Protein AF-A0A813M6Q5-F1 (afdb_monomer_lite)

Organism: NCBI:txid433720

InterPro domains:
  IPR001875 Death effector domain [PS50168] (6-86)
  IPR011029 Death-like domain superfamily [G3DSA:1.10.533.10] (5-106)
  IPR011029 Death-like domain superfamily [SSF47986] (6-85)

pLDDT: mean 78.94, std 16.34, range [45.5, 97.62]

Secondary structure (DSSP, 8-state):
--HHHHHHHHHHHHHTT--HHHHHHHHHHHTTSS-HHHHT--SHHHHHHHHHHHHHTTSS-SS--HHHHHHHHHTT-HHHHHHHHHHHHHHHHHHHHHHHHHHHTTSPPPP--TT-S---------------------HHHHHHHHHHHHHHHHHHHHHHHHHHHHHHHHHHHHHHHHHHHHHHHHHHHHHHHHHHTT---------------

Sequence (213 aa):
MDDNSHLRRIIIKIQARLSDDDRKYLHFFFGDDIPRRIRDDPTLGGTLCAMESLFDRDIISGDDFTYLITAFEAIGCLDAVTILKGHQQQMKLTHVHQSMLSLISIMPPLPPSAAEVFADQDDEEAQPLHSDKHKRFSTSFRLKIYVVIIVLLVLCTTGILITVPFMKGIQTNKLNEDTKMKDVILKEQELKNKSRVSRPSLLTFSETRERLD

Radius of gyration: 38.92 Å; chains: 1; bounding box: 116×46×109 Å

Structure (mmCIF, N/CA/C/O backbone):
data_AF-A0A813M6Q5-F1
#
_entry.id   AF-A0A813M6Q5-F1
#
loop_
_atom_site.group_PDB
_atom_site.id
_atom_site.type_symbol
_atom_site.label_atom_id
_atom_site.label_alt_id
_atom_site.label_comp_id
_atom_site.label_asym_id
_atom_site.label_entity_id
_atom_site.label_seq_id
_atom_site.pdbx_PDB_ins_code
_atom_site.Cartn_x
_atom_site.Cartn_y
_atom_site.Cartn_z
_atom_site.occupancy
_atom_site.B_iso_or_equiv
_atom_site.auth_seq_id
_atom_site.auth_comp_id
_atom_site.auth_asym_id
_atom_site.auth_atom_id
_atom_site.pdbx_PDB_model_num
ATOM 1 N N . MET A 1 1 ? 17.813 -17.254 -10.874 1.00 45.50 1 MET A N 1
ATOM 2 C CA . MET A 1 1 ? 18.330 -15.890 -10.640 1.00 45.50 1 MET A CA 1
ATOM 3 C C . MET A 1 1 ? 17.298 -15.245 -9.738 1.00 45.50 1 MET A C 1
ATOM 5 O O . MET A 1 1 ? 16.131 -15.297 -10.088 1.00 45.50 1 MET A O 1
ATOM 9 N N . ASP A 1 2 ? 17.685 -14.853 -8.527 1.00 56.91 2 ASP A N 1
ATOM 10 C CA . ASP A 1 2 ? 16.754 -14.708 -7.400 1.00 56.91 2 ASP A CA 1
ATOM 11 C C . ASP A 1 2 ? 15.920 -13.424 -7.476 1.00 56.91 2 ASP A C 1
ATOM 13 O O . ASP A 1 2 ? 16.273 -12.411 -6.862 1.00 56.91 2 ASP A O 1
ATOM 17 N N . ASP A 1 3 ? 14.785 -13.480 -8.172 1.00 64.38 3 ASP A N 1
ATOM 18 C CA . ASP A 1 3 ? 13.780 -12.404 -8.201 1.00 64.38 3 ASP A CA 1
ATOM 19 C C . ASP A 1 3 ? 13.322 -12.018 -6.775 1.00 64.38 3 ASP A C 1
ATOM 21 O O . ASP A 1 3 ? 13.071 -10.849 -6.468 1.00 64.38 3 ASP A O 1
ATOM 25 N N . ASN A 1 4 ? 13.393 -12.968 -5.835 1.00 70.06 4 ASN A N 1
ATOM 26 C CA . ASN A 1 4 ? 13.133 -12.752 -4.408 1.00 70.06 4 ASN A CA 1
ATOM 27 C C . ASN A 1 4 ? 14.109 -11.786 -3.720 1.00 70.06 4 ASN A C 1
ATOM 29 O O . ASN A 1 4 ? 13.745 -11.134 -2.737 1.00 70.06 4 ASN A O 1
ATOM 33 N N . SER A 1 5 ? 15.351 -11.669 -4.199 1.00 80.81 5 SER A N 1
ATOM 34 C CA . SER A 1 5 ? 16.363 -10.813 -3.561 1.00 80.81 5 SER A CA 1
ATOM 35 C C . SER A 1 5 ? 16.012 -9.326 -3.667 1.00 80.81 5 SER A C 1
ATOM 37 O O . SER A 1 5 ? 16.262 -8.538 -2.747 1.00 80.81 5 SER A O 1
ATOM 39 N N . HIS A 1 6 ? 15.388 -8.946 -4.780 1.00 81.56 6 HIS A N 1
ATOM 40 C CA . HIS A 1 6 ? 15.019 -7.571 -5.061 1.00 81.56 6 HIS A CA 1
ATOM 41 C C . HIS A 1 6 ? 13.775 -7.154 -4.282 1.00 81.56 6 HIS A C 1
ATOM 43 O O . HIS A 1 6 ? 13.772 -6.110 -3.622 1.00 81.56 6 HIS A O 1
ATOM 49 N N . LEU A 1 7 ? 12.776 -8.037 -4.246 1.00 81.69 7 LEU A N 1
ATOM 50 C CA . LEU A 1 7 ? 11.588 -7.886 -3.414 1.00 81.69 7 LEU A CA 1
ATOM 51 C C . LEU A 1 7 ? 11.950 -7.711 -1.933 1.00 81.69 7 LEU A C 1
ATOM 53 O O . LEU A 1 7 ? 11.520 -6.745 -1.298 1.00 81.69 7 LEU A O 1
ATOM 57 N N . ARG A 1 8 ? 12.816 -8.580 -1.394 1.00 84.31 8 ARG A N 1
ATOM 58 C CA . ARG A 1 8 ? 13.300 -8.477 -0.006 1.00 84.31 8 ARG A CA 1
ATOM 59 C C . ARG A 1 8 ? 13.939 -7.123 0.288 1.00 84.31 8 ARG A C 1
ATOM 61 O O . ARG A 1 8 ? 13.694 -6.534 1.338 1.00 84.31 8 ARG A O 1
ATOM 68 N N . ARG A 1 9 ? 14.722 -6.580 -0.647 1.00 89.44 9 ARG A N 1
ATOM 69 C CA . ARG A 1 9 ? 15.348 -5.258 -0.488 1.00 89.44 9 ARG A CA 1
ATOM 70 C C . ARG A 1 9 ? 14.312 -4.133 -0.417 1.00 89.44 9 ARG A C 1
ATOM 72 O O . ARG A 1 9 ? 14.516 -3.167 0.319 1.00 89.44 9 ARG A O 1
ATOM 79 N N . ILE A 1 10 ? 13.225 -4.232 -1.178 1.00 89.88 10 ILE A N 1
ATOM 80 C CA . ILE A 1 10 ? 12.130 -3.251 -1.157 1.00 89.88 10 ILE A CA 1
ATOM 81 C C . ILE A 1 10 ? 11.355 -3.348 0.152 1.00 89.88 10 ILE A C 1
ATOM 83 O O . ILE A 1 10 ? 11.129 -2.321 0.792 1.00 89.88 10 ILE A O 1
ATOM 87 N N . ILE A 1 11 ? 11.036 -4.568 0.583 1.00 88.56 11 ILE A N 1
ATOM 88 C CA . ILE A 1 11 ? 10.376 -4.842 1.862 1.00 88.56 11 ILE A CA 1
ATOM 89 C C . ILE A 1 11 ? 11.172 -4.222 3.019 1.00 88.56 11 ILE A C 1
ATOM 91 O O . ILE A 1 11 ? 10.610 -3.457 3.798 1.00 88.56 11 ILE A O 1
ATOM 95 N N . ILE A 1 12 ? 12.491 -4.437 3.073 1.00 90.69 12 ILE A N 1
ATOM 96 C CA . ILE A 1 12 ? 13.368 -3.840 4.098 1.00 90.69 12 ILE A CA 1
ATOM 97 C C . ILE A 1 12 ? 13.323 -2.303 4.055 1.00 90.69 12 ILE A C 1
ATOM 99 O O . ILE A 1 12 ? 13.235 -1.649 5.093 1.00 90.69 12 ILE A O 1
ATOM 103 N N . LYS A 1 13 ? 13.350 -1.697 2.860 1.00 92.19 13 LYS A N 1
ATOM 104 C CA . LYS A 1 13 ? 13.276 -0.230 2.716 1.00 92.19 13 LYS A CA 1
ATOM 105 C C . LYS A 1 13 ? 11.958 0.350 3.218 1.00 92.19 13 LYS A C 1
ATOM 107 O O . LYS A 1 13 ? 11.964 1.443 3.779 1.00 92.19 13 LYS A O 1
ATOM 112 N N . ILE A 1 14 ? 10.847 -0.337 2.968 1.00 92.25 14 ILE A N 1
ATOM 113 C CA . ILE A 1 14 ? 9.514 0.089 3.405 1.00 92.25 14 ILE A CA 1
ATOM 114 C C . ILE A 1 14 ? 9.393 -0.062 4.915 1.00 92.25 14 ILE A C 1
ATOM 116 O O . ILE A 1 14 ? 8.981 0.864 5.602 1.00 92.25 14 ILE A O 1
ATOM 120 N N . GLN A 1 15 ? 9.814 -1.208 5.433 1.00 89.62 15 GLN A N 1
ATOM 121 C CA . GLN A 1 15 ? 9.702 -1.546 6.839 1.00 89.62 15 GLN A CA 1
ATOM 122 C C . GLN A 1 15 ? 10.527 -0.611 7.739 1.00 89.62 15 GLN A C 1
ATOM 124 O O . GLN A 1 15 ? 10.038 -0.209 8.794 1.00 89.62 15 GLN A O 1
ATOM 129 N N . ALA A 1 16 ? 11.694 -0.146 7.280 1.00 88.62 16 ALA A N 1
ATOM 130 C CA . ALA A 1 16 ? 12.472 0.893 7.961 1.00 88.62 16 ALA A CA 1
ATOM 131 C C . ALA A 1 16 ? 11.750 2.255 8.085 1.00 88.62 16 ALA A C 1
ATOM 133 O O . ALA A 1 16 ? 12.204 3.115 8.837 1.00 88.62 16 ALA A O 1
ATOM 134 N N . ARG A 1 17 ? 10.652 2.475 7.347 1.00 91.00 17 ARG A N 1
ATOM 135 C CA . ARG A 1 17 ? 9.839 3.703 7.396 1.00 91.00 17 ARG A CA 1
ATOM 136 C C . ARG A 1 17 ? 8.550 3.567 8.201 1.00 91.00 17 ARG A C 1
ATOM 138 O O . ARG A 1 17 ? 7.895 4.576 8.431 1.00 91.00 17 ARG A O 1
ATOM 145 N N . LEU A 1 18 ? 8.180 2.354 8.607 1.00 94.50 18 LEU A N 1
ATOM 146 C CA . LEU A 1 18 ? 6.963 2.129 9.382 1.00 94.50 18 LEU A CA 1
ATOM 147 C C . LEU A 1 18 ? 7.191 2.516 10.843 1.00 94.50 18 LEU A C 1
ATOM 149 O O . LEU A 1 18 ? 8.190 2.112 11.452 1.00 94.50 18 LEU A O 1
ATOM 153 N N . SER A 1 19 ? 6.251 3.261 11.417 1.00 95.88 19 SER A N 1
ATOM 154 C CA . SER A 1 19 ? 6.187 3.448 12.866 1.00 95.88 19 SER A CA 1
ATOM 155 C C . SER A 1 19 ? 5.739 2.156 13.567 1.00 95.88 19 SER A C 1
ATOM 157 O O . SER A 1 19 ? 5.271 1.211 12.928 1.00 95.88 19 SER A O 1
ATOM 159 N N . ASP A 1 20 ? 5.882 2.091 14.894 1.00 96.44 20 ASP A N 1
ATOM 160 C CA . ASP A 1 20 ? 5.362 0.960 15.678 1.00 96.44 20 ASP A CA 1
ATOM 161 C C . ASP A 1 20 ? 3.844 0.805 15.541 1.00 96.44 20 ASP A C 1
ATOM 163 O O . ASP A 1 20 ? 3.334 -0.316 15.531 1.00 96.44 20 ASP A O 1
ATOM 167 N N . ASP A 1 21 ? 3.115 1.913 15.412 1.00 97.19 21 ASP A N 1
ATOM 168 C CA . ASP A 1 21 ? 1.664 1.874 15.257 1.00 97.19 21 ASP A CA 1
ATOM 169 C C . ASP A 1 21 ? 1.266 1.444 13.844 1.00 97.19 21 ASP A C 1
ATOM 171 O O . ASP A 1 21 ? 0.391 0.590 13.707 1.00 97.19 21 ASP A O 1
ATOM 175 N N . ASP A 1 22 ? 1.974 1.907 12.806 1.00 97.19 22 ASP A N 1
ATOM 176 C CA . ASP A 1 22 ? 1.772 1.418 11.433 1.00 97.19 22 ASP A CA 1
ATOM 177 C C . ASP A 1 22 ? 1.960 -0.099 11.354 1.00 97.19 22 ASP A C 1
ATOM 179 O O . ASP A 1 22 ? 1.165 -0.784 10.714 1.00 97.19 22 ASP A O 1
ATOM 183 N N . ARG A 1 23 ? 2.977 -0.645 12.041 1.00 96.94 23 ARG A N 1
ATOM 184 C CA . ARG A 1 23 ? 3.203 -2.097 12.120 1.00 96.94 23 ARG A CA 1
ATOM 185 C C . ARG A 1 23 ? 2.008 -2.824 12.734 1.00 96.94 23 ARG A C 1
ATOM 187 O O . ARG A 1 23 ? 1.542 -3.807 12.163 1.00 96.94 23 ARG A O 1
ATOM 194 N N . LYS A 1 24 ? 1.461 -2.332 13.850 1.00 97.06 24 LYS A N 1
ATOM 195 C CA . LYS A 1 24 ? 0.264 -2.926 14.476 1.00 97.06 24 LYS A CA 1
ATOM 196 C C . LYS A 1 24 ? -0.945 -2.877 13.544 1.00 97.06 24 LYS A C 1
ATOM 198 O O . LYS A 1 24 ? -1.631 -3.887 13.390 1.00 97.06 24 LYS A O 1
ATOM 203 N N . TYR A 1 25 ? -1.201 -1.730 12.912 1.00 97.62 25 TYR A N 1
ATOM 204 C CA . TYR A 1 25 ? -2.319 -1.586 11.977 1.00 97.62 25 TYR A CA 1
ATOM 205 C C . TYR A 1 25 ? -2.158 -2.487 10.757 1.00 97.62 25 TYR A C 1
ATOM 207 O O . TYR A 1 25 ? -3.135 -3.072 10.300 1.00 97.62 25 TYR A O 1
ATOM 215 N N . LEU A 1 26 ? -0.931 -2.659 10.269 1.00 96.88 26 LEU A N 1
ATOM 216 C CA . LEU A 1 26 ? -0.637 -3.546 9.153 1.00 96.88 26 LEU A CA 1
ATOM 217 C C . LEU A 1 26 ? -0.877 -5.020 9.519 1.00 96.88 26 LEU A C 1
ATOM 219 O O . LEU A 1 26 ? -1.513 -5.743 8.759 1.00 96.88 26 LEU A O 1
ATOM 223 N N . HIS A 1 27 ? -0.445 -5.4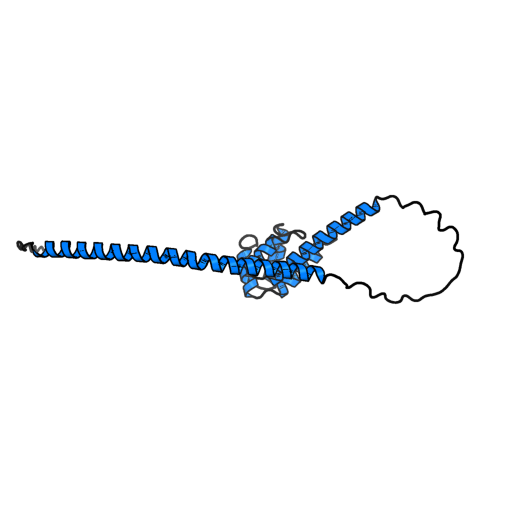54 10.707 1.00 96.88 27 HIS A N 1
ATOM 224 C CA . HIS A 1 27 ? -0.729 -6.801 11.218 1.00 96.88 27 HIS A CA 1
ATOM 225 C C . HIS A 1 27 ? -2.231 -7.051 11.391 1.00 96.88 27 HIS A C 1
ATOM 227 O O . HIS A 1 27 ? -2.714 -8.147 11.107 1.00 96.88 27 HIS A O 1
ATOM 233 N N . PHE A 1 28 ? -2.978 -6.032 11.823 1.00 96.56 28 PHE A N 1
ATOM 234 C CA . PHE A 1 28 ? -4.434 -6.093 11.879 1.00 96.56 28 PHE A CA 1
ATOM 235 C C . PHE A 1 28 ? -5.054 -6.190 10.478 1.00 96.56 28 PHE A C 1
ATOM 237 O O . PHE A 1 28 ? -5.942 -7.012 10.271 1.00 96.56 28 PHE A O 1
ATOM 244 N N . PHE A 1 29 ? -4.561 -5.402 9.516 1.00 97.00 29 PHE A N 1
ATOM 245 C CA . PHE A 1 29 ? -5.042 -5.401 8.133 1.00 97.00 29 PHE A CA 1
ATOM 246 C C . PHE A 1 29 ? -4.837 -6.755 7.450 1.00 97.00 29 PHE A C 1
ATOM 248 O O . PHE A 1 29 ? -5.755 -7.253 6.807 1.00 97.00 29 PHE A O 1
ATOM 255 N N . PHE A 1 30 ? -3.664 -7.374 7.623 1.00 96.00 30 PHE A N 1
ATOM 256 C CA . PHE A 1 30 ? -3.390 -8.709 7.085 1.00 96.00 30 PHE A CA 1
ATOM 257 C C . PHE A 1 30 ? -4.304 -9.785 7.682 1.00 96.00 30 PHE A C 1
ATOM 259 O O . PHE A 1 30 ? -4.524 -10.812 7.053 1.00 96.00 30 PHE A O 1
ATOM 266 N N . GLY A 1 31 ? -4.860 -9.566 8.878 1.00 95.06 31 GLY A N 1
ATOM 267 C CA . GLY A 1 31 ? -5.956 -10.373 9.406 1.00 95.06 31 GLY A CA 1
ATOM 268 C C . GLY A 1 31 ? -5.658 -11.873 9.410 1.00 95.06 31 GLY A C 1
ATOM 269 O O . GLY A 1 31 ? -4.788 -12.339 10.145 1.00 95.06 31 GLY A O 1
ATOM 270 N N . ASP A 1 32 ? -6.413 -12.635 8.624 1.00 96.25 32 ASP A N 1
ATOM 271 C CA . ASP A 1 32 ? -6.298 -14.097 8.534 1.00 96.25 32 ASP A CA 1
ATOM 272 C C . ASP A 1 32 ? -5.389 -14.571 7.378 1.00 96.25 32 ASP A C 1
ATOM 274 O O . ASP A 1 32 ? -5.102 -15.769 7.248 1.00 96.25 32 ASP A O 1
ATOM 278 N N . ASP A 1 33 ? -4.855 -13.636 6.587 1.00 96.88 33 ASP A N 1
ATOM 279 C CA . ASP A 1 33 ? -3.911 -13.912 5.499 1.00 96.88 33 ASP A CA 1
ATOM 280 C C . ASP A 1 33 ? -2.521 -14.305 6.024 1.00 96.88 33 ASP A C 1
ATOM 282 O O . ASP A 1 33 ? -1.730 -14.928 5.308 1.00 96.88 33 ASP A O 1
ATOM 286 N N . ILE A 1 34 ? -2.243 -14.039 7.305 1.00 96.81 34 ILE A N 1
ATOM 287 C CA . ILE A 1 34 ? -1.012 -14.435 7.998 1.00 96.81 34 ILE A CA 1
ATOM 288 C C . ILE A 1 34 ? -1.291 -15.370 9.191 1.00 96.81 34 ILE A C 1
ATOM 290 O O . ILE A 1 34 ? -2.308 -15.241 9.876 1.00 96.81 34 ILE A O 1
ATOM 294 N N . PRO A 1 35 ? -0.384 -16.317 9.506 1.00 96.81 35 PRO A N 1
ATOM 295 C CA . PRO A 1 35 ? -0.504 -17.163 10.688 1.00 96.81 35 PRO A CA 1
ATOM 296 C C . PRO A 1 35 ? -0.593 -16.352 11.984 1.00 96.81 35 PRO A C 1
ATOM 298 O O . PRO A 1 35 ? 0.189 -15.427 12.204 1.00 96.81 35 PRO A O 1
ATOM 301 N N . ARG A 1 36 ? -1.463 -16.782 12.908 1.00 96.44 36 ARG A N 1
ATOM 302 C CA . ARG A 1 36 ? -1.698 -16.106 14.199 1.00 96.44 36 ARG A CA 1
ATOM 303 C C . ARG A 1 36 ? -0.414 -15.807 14.984 1.00 96.44 36 ARG A C 1
ATOM 305 O O . ARG A 1 36 ? -0.275 -14.722 15.526 1.00 96.44 36 ARG A O 1
ATOM 312 N N . ARG A 1 37 ? 0.554 -16.734 14.968 1.00 96.19 37 ARG A N 1
ATOM 313 C CA . ARG A 1 37 ? 1.863 -16.557 15.628 1.00 96.19 37 ARG A CA 1
ATOM 314 C C . ARG A 1 37 ? 2.639 -15.329 15.133 1.00 96.19 37 ARG A C 1
ATOM 316 O O . ARG A 1 37 ? 3.377 -14.743 15.905 1.00 96.19 37 ARG A O 1
ATOM 323 N N . ILE A 1 38 ? 2.498 -14.988 13.850 1.00 96.75 38 ILE A N 1
ATOM 324 C CA . ILE A 1 38 ? 3.174 -13.851 13.214 1.00 96.75 38 ILE A CA 1
ATOM 325 C C . ILE A 1 38 ? 2.333 -12.590 13.412 1.00 96.75 38 ILE A C 1
ATOM 327 O O . ILE A 1 38 ? 2.861 -11.520 13.690 1.00 96.75 38 ILE A O 1
ATOM 331 N N . ARG A 1 39 ? 1.006 -12.727 13.321 1.00 96.31 39 ARG A N 1
ATOM 332 C CA . ARG A 1 39 ? 0.063 -11.627 13.536 1.00 96.31 39 ARG A CA 1
ATOM 333 C C . ARG A 1 39 ? 0.241 -10.953 14.890 1.00 96.31 39 ARG A C 1
ATOM 335 O O . ARG A 1 39 ? 0.247 -9.729 14.948 1.00 96.31 39 ARG A O 1
ATOM 342 N N . ASP A 1 40 ? 0.432 -11.743 15.940 1.00 96.12 40 ASP A N 1
ATOM 343 C CA . ASP A 1 40 ? 0.532 -11.246 17.315 1.00 96.12 40 ASP A CA 1
ATOM 344 C C . ASP A 1 40 ? 1.924 -10.649 17.648 1.00 96.12 40 ASP A C 1
ATOM 346 O O . ASP A 1 40 ? 2.134 -10.170 18.762 1.00 96.12 40 ASP A O 1
ATOM 350 N N . ASP A 1 41 ? 2.865 -10.640 16.695 1.00 97.00 41 ASP A N 1
ATOM 351 C CA . ASP A 1 41 ? 4.206 -10.059 16.829 1.00 97.00 41 ASP A CA 1
ATOM 352 C C . ASP A 1 41 ? 4.339 -8.758 16.008 1.00 97.00 41 ASP A C 1
ATOM 354 O O . ASP A 1 41 ? 4.786 -8.797 14.864 1.00 97.00 41 ASP A O 1
ATOM 358 N N . PRO A 1 42 ? 3.987 -7.578 16.555 1.00 94.81 42 PRO A N 1
ATOM 359 C CA . PRO A 1 42 ? 4.076 -6.305 15.834 1.00 94.81 42 PRO A CA 1
ATOM 360 C C . PRO A 1 42 ? 5.511 -5.757 15.759 1.00 94.81 42 PRO A C 1
ATOM 362 O O . PRO A 1 42 ? 5.710 -4.585 15.428 1.00 94.81 42 PRO A O 1
ATOM 365 N N . THR A 1 43 ? 6.522 -6.548 16.133 1.00 95.69 43 THR A N 1
ATOM 366 C CA . THR A 1 43 ? 7.909 -6.101 16.046 1.00 95.69 43 THR A CA 1
ATOM 367 C C . THR A 1 43 ? 8.349 -5.969 14.594 1.00 95.69 43 THR A C 1
ATOM 369 O O . THR A 1 43 ? 7.754 -6.490 13.652 1.00 95.69 43 THR A O 1
ATOM 372 N N . LEU A 1 44 ? 9.477 -5.292 14.421 1.00 92.75 44 LEU A N 1
ATOM 373 C CA . LEU A 1 44 ? 10.165 -5.168 13.148 1.00 92.75 44 LEU A CA 1
ATOM 374 C C . LEU A 1 44 ? 10.379 -6.534 12.455 1.00 92.75 44 LEU A C 1
ATOM 376 O O . LEU A 1 44 ? 10.203 -6.642 11.239 1.00 92.75 44 LEU A O 1
ATOM 380 N N . GLY A 1 45 ? 10.741 -7.562 13.232 1.00 93.56 45 GLY A N 1
ATOM 381 C CA . GLY A 1 45 ? 10.942 -8.930 12.751 1.00 93.56 45 GLY A CA 1
ATOM 382 C C . GLY A 1 45 ? 9.628 -9.612 12.381 1.00 93.56 45 GLY A C 1
ATOM 383 O O . GLY A 1 45 ? 9.521 -10.155 11.283 1.00 93.56 45 GLY A O 1
ATOM 384 N N . GLY A 1 46 ? 8.610 -9.499 13.235 1.00 95.44 46 GLY A N 1
ATOM 385 C CA . GLY A 1 46 ? 7.279 -10.036 12.961 1.00 95.44 46 GLY A CA 1
ATOM 386 C C . GLY A 1 46 ? 6.651 -9.465 11.689 1.00 95.44 46 GLY A C 1
ATOM 387 O O . GLY A 1 46 ? 6.110 -10.221 10.885 1.00 95.44 46 GLY A O 1
ATOM 388 N N . THR A 1 47 ? 6.827 -8.167 11.419 1.00 95.62 47 THR A N 1
ATOM 389 C CA . THR A 1 47 ? 6.360 -7.540 10.170 1.00 95.62 47 THR A CA 1
ATOM 390 C C . THR A 1 47 ? 7.078 -8.068 8.927 1.00 95.62 47 THR A C 1
ATOM 392 O O . THR A 1 47 ? 6.438 -8.248 7.891 1.00 95.62 47 THR A O 1
ATOM 395 N N . LEU A 1 48 ? 8.381 -8.367 9.003 1.00 93.19 48 LEU A N 1
ATOM 396 C CA . LEU A 1 48 ? 9.082 -9.022 7.890 1.00 93.19 48 LEU A CA 1
ATOM 397 C C . LEU A 1 48 ? 8.558 -10.434 7.674 1.00 93.19 48 LEU A C 1
ATOM 399 O O . LEU A 1 48 ? 8.219 -10.780 6.548 1.00 93.19 48 LEU A O 1
ATOM 403 N N . CYS A 1 49 ? 8.427 -11.218 8.745 1.00 95.06 49 CYS A N 1
ATOM 404 C CA . CYS A 1 49 ? 7.872 -12.564 8.664 1.00 95.06 49 CYS A CA 1
ATOM 405 C C . CYS A 1 49 ? 6.431 -12.561 8.135 1.00 95.06 49 CYS A C 1
ATOM 407 O O . CYS A 1 49 ? 6.038 -13.494 7.439 1.00 95.06 49 CYS A O 1
ATOM 409 N N . ALA A 1 50 ? 5.643 -11.521 8.426 1.00 95.75 50 ALA A N 1
ATOM 410 C CA . ALA A 1 50 ? 4.300 -11.356 7.881 1.00 95.75 50 ALA A CA 1
ATOM 411 C C . ALA A 1 50 ? 4.348 -11.161 6.363 1.00 95.75 50 ALA A C 1
ATOM 413 O O . ALA A 1 50 ? 3.681 -11.892 5.638 1.00 95.75 50 ALA A O 1
ATOM 414 N N . MET A 1 51 ? 5.179 -10.236 5.875 1.00 93.50 51 MET A N 1
ATOM 415 C CA . MET A 1 51 ? 5.330 -9.994 4.435 1.00 93.50 51 MET A CA 1
ATOM 416 C C . MET A 1 51 ? 5.916 -11.202 3.696 1.00 93.50 51 MET A C 1
ATOM 418 O O . MET A 1 51 ? 5.446 -11.527 2.610 1.00 93.50 51 MET A O 1
ATOM 422 N N . GLU A 1 52 ? 6.890 -11.898 4.284 1.00 91.81 52 GLU A N 1
ATOM 423 C CA . GLU A 1 52 ? 7.407 -13.158 3.735 1.00 91.81 52 GLU A CA 1
ATOM 424 C C . GLU A 1 52 ? 6.316 -14.232 3.687 1.00 91.81 52 GLU A C 1
ATOM 426 O O . GLU A 1 52 ? 6.146 -14.879 2.662 1.00 91.81 52 GLU A O 1
ATOM 431 N N . SER A 1 53 ? 5.499 -14.359 4.737 1.00 94.38 53 SER A N 1
ATOM 432 C CA . SER A 1 53 ? 4.387 -15.313 4.750 1.00 94.38 53 SER A CA 1
ATOM 433 C C . SER A 1 53 ? 3.313 -15.003 3.706 1.00 94.38 53 SER A C 1
ATOM 435 O O . SER A 1 53 ? 2.662 -15.937 3.242 1.00 94.38 53 SER A O 1
ATOM 437 N N . LEU A 1 54 ? 3.079 -13.732 3.367 1.00 94.25 54 LEU A N 1
ATOM 438 C CA . LEU A 1 54 ? 2.173 -13.360 2.275 1.00 94.25 54 LEU A CA 1
ATOM 439 C C . LEU A 1 54 ? 2.751 -13.775 0.917 1.00 94.25 54 LEU A C 1
ATOM 441 O O . LEU A 1 54 ? 2.000 -14.165 0.026 1.00 94.25 54 LEU A O 1
ATOM 445 N N . PHE A 1 55 ? 4.076 -13.704 0.772 1.00 90.56 55 PHE A N 1
ATOM 446 C CA . PHE A 1 55 ? 4.776 -14.114 -0.439 1.00 90.56 55 PHE A CA 1
ATOM 447 C C . PHE A 1 55 ? 4.784 -15.637 -0.605 1.00 90.56 55 PHE A C 1
ATOM 449 O O . PHE A 1 55 ? 4.401 -16.136 -1.653 1.00 90.56 55 PHE A O 1
ATOM 456 N N . ASP A 1 56 ? 5.108 -16.384 0.453 1.00 90.81 56 ASP A N 1
ATOM 457 C CA . ASP A 1 56 ? 5.101 -17.857 0.450 1.00 90.81 56 ASP A CA 1
ATOM 458 C C . ASP A 1 56 ? 3.710 -18.453 0.155 1.00 90.81 56 ASP A C 1
ATOM 460 O O . ASP A 1 56 ? 3.584 -19.630 -0.185 1.00 90.81 56 ASP A O 1
ATOM 464 N N . ARG A 1 57 ? 2.653 -17.652 0.330 1.00 92.81 57 ARG A N 1
ATOM 465 C CA . ARG A 1 57 ? 1.254 -18.005 0.063 1.00 92.81 57 ARG A CA 1
ATOM 466 C C . ARG A 1 57 ? 0.736 -17.486 -1.283 1.00 92.81 57 ARG A C 1
ATOM 468 O O . ARG A 1 57 ? -0.462 -17.605 -1.525 1.00 92.81 57 ARG A O 1
ATOM 475 N N . ASP A 1 58 ? 1.593 -16.887 -2.112 1.00 91.25 58 ASP A N 1
ATOM 476 C CA . ASP A 1 58 ? 1.241 -16.250 -3.391 1.00 91.25 58 ASP A CA 1
ATOM 477 C C . ASP A 1 58 ? 0.149 -15.162 -3.280 1.00 91.25 58 ASP A C 1
ATOM 479 O O . ASP A 1 58 ? -0.543 -14.847 -4.248 1.00 91.25 58 ASP A O 1
ATOM 483 N N . ILE A 1 59 ? -0.023 -14.553 -2.099 1.00 93.31 59 ILE A N 1
ATOM 484 C CA . ILE A 1 59 ? -0.960 -13.430 -1.899 1.00 93.31 59 ILE A CA 1
ATOM 485 C C . ILE A 1 59 ? -0.365 -12.145 -2.478 1.00 93.31 59 ILE A C 1
ATOM 487 O O . ILE A 1 59 ? -1.072 -11.293 -3.018 1.00 93.31 59 ILE A O 1
ATOM 491 N N . ILE A 1 60 ? 0.956 -12.014 -2.366 1.00 91.06 60 ILE A N 1
ATOM 492 C CA . ILE A 1 60 ? 1.746 -10.969 -3.009 1.00 91.06 60 ILE A CA 1
ATOM 493 C C . ILE A 1 60 ? 2.749 -11.639 -3.943 1.00 91.06 60 ILE A C 1
ATOM 495 O O . ILE A 1 60 ? 3.282 -12.697 -3.618 1.00 91.06 60 ILE A O 1
ATOM 499 N N . SER A 1 61 ? 3.034 -11.017 -5.084 1.00 87.69 61 SER A N 1
ATOM 500 C CA . SER A 1 61 ? 4.044 -11.508 -6.023 1.00 87.69 61 SER A CA 1
ATOM 501 C C . SER A 1 61 ? 5.124 -10.453 -6.252 1.00 87.69 61 SER A C 1
ATOM 503 O O . SER A 1 61 ? 4.966 -9.286 -5.889 1.00 87.69 61 SER A O 1
ATOM 505 N N . GLY A 1 62 ? 6.250 -10.857 -6.845 1.00 84.75 62 GLY A N 1
ATOM 506 C CA . GLY A 1 62 ? 7.343 -9.931 -7.160 1.00 84.75 62 GLY A CA 1
ATOM 507 C C . GLY A 1 62 ? 6.948 -8.866 -8.188 1.00 84.75 62 GLY A C 1
ATOM 508 O O . GLY A 1 62 ? 7.498 -7.767 -8.168 1.00 84.75 62 GLY A O 1
ATOM 509 N N . ASP A 1 63 ? 5.965 -9.177 -9.036 1.00 85.94 63 ASP A N 1
ATOM 510 C CA . ASP A 1 63 ? 5.490 -8.314 -10.121 1.00 85.94 63 ASP A CA 1
ATOM 511 C C . ASP A 1 63 ? 4.231 -7.515 -9.747 1.00 85.94 63 ASP A C 1
ATOM 513 O O . ASP A 1 63 ? 3.941 -6.472 -10.351 1.00 85.94 63 ASP A O 1
ATOM 517 N N . ASP A 1 64 ? 3.477 -7.988 -8.749 1.00 89.25 64 ASP A N 1
ATOM 518 C CA . ASP A 1 64 ? 2.230 -7.378 -8.308 1.00 89.25 64 ASP A CA 1
ATOM 519 C C . ASP A 1 64 ? 2.241 -7.011 -6.820 1.00 89.25 64 ASP A C 1
ATOM 521 O O . ASP A 1 64 ? 2.079 -7.833 -5.918 1.00 89.25 64 ASP A O 1
ATOM 525 N N . PHE A 1 65 ? 2.362 -5.706 -6.589 1.00 92.69 65 PHE A N 1
ATOM 526 C CA . PHE A 1 65 ? 2.329 -5.081 -5.273 1.00 92.69 65 PHE A CA 1
ATOM 527 C C . PHE A 1 65 ? 0.945 -4.558 -4.884 1.00 92.69 65 PHE A C 1
ATOM 529 O O . PHE A 1 65 ? 0.837 -3.863 -3.874 1.00 92.69 65 PHE A O 1
ATOM 536 N N . THR A 1 66 ? -0.106 -4.830 -5.666 1.00 94.94 66 THR A N 1
ATOM 537 C CA . THR A 1 66 ? -1.431 -4.213 -5.475 1.00 94.94 66 THR A CA 1
ATOM 538 C C . THR A 1 66 ? -1.969 -4.438 -4.065 1.00 94.94 66 THR A C 1
ATOM 540 O O . THR A 1 66 ? -2.377 -3.477 -3.419 1.00 94.94 66 THR A O 1
ATOM 543 N N . TYR A 1 67 ? -1.873 -5.663 -3.541 1.00 95.62 67 TYR A N 1
ATOM 544 C CA . TYR A 1 67 ? -2.320 -5.982 -2.182 1.00 95.62 67 TYR A CA 1
ATOM 545 C C . TYR A 1 67 ? -1.572 -5.162 -1.113 1.00 95.62 67 TYR A C 1
ATOM 547 O O . TYR A 1 67 ? -2.200 -4.544 -0.253 1.00 95.62 67 TYR A O 1
ATOM 555 N N . LEU A 1 68 ? -0.237 -5.065 -1.203 1.00 95.31 68 LEU A N 1
ATOM 556 C CA . LEU A 1 68 ? 0.556 -4.239 -0.282 1.00 95.31 68 LEU A CA 1
ATOM 557 C C . LEU A 1 68 ? 0.238 -2.750 -0.429 1.00 95.31 68 LEU A C 1
ATOM 559 O O . LEU A 1 68 ? 0.127 -2.050 0.571 1.00 95.31 68 LEU A O 1
ATOM 563 N N . ILE A 1 69 ? 0.074 -2.256 -1.658 1.00 96.50 69 ILE A N 1
ATOM 564 C CA . ILE A 1 69 ? -0.294 -0.861 -1.922 1.00 96.50 69 ILE A CA 1
ATOM 565 C C . ILE A 1 69 ? -1.625 -0.535 -1.244 1.00 96.50 69 ILE A C 1
ATOM 567 O O . ILE A 1 69 ? -1.696 0.458 -0.527 1.00 96.50 69 ILE A O 1
ATOM 571 N N . THR A 1 70 ? -2.645 -1.379 -1.412 1.00 97.38 70 THR A N 1
ATOM 572 C CA . THR A 1 70 ? -3.952 -1.193 -0.770 1.00 97.38 70 THR A CA 1
ATOM 573 C C . THR A 1 70 ? -3.847 -1.241 0.753 1.00 97.38 70 THR A C 1
ATOM 575 O O . THR A 1 70 ? -4.439 -0.396 1.423 1.00 97.38 70 THR A O 1
ATOM 578 N N . ALA A 1 71 ? -3.052 -2.161 1.308 1.00 96.75 71 ALA A N 1
ATOM 579 C CA . ALA A 1 71 ? -2.807 -2.231 2.748 1.00 96.75 71 ALA A CA 1
ATOM 580 C C . ALA A 1 71 ? -2.164 -0.941 3.286 1.00 96.75 71 ALA A C 1
ATOM 582 O O . ALA A 1 71 ? -2.630 -0.370 4.273 1.00 96.75 71 ALA A O 1
ATOM 583 N N . PHE A 1 72 ? -1.130 -0.432 2.610 1.00 97.19 72 PHE A N 1
ATOM 584 C CA . PHE A 1 72 ? -0.455 0.803 3.012 1.00 97.19 72 PHE A CA 1
ATOM 585 C C . PHE A 1 72 ? -1.316 2.054 2.815 1.00 97.19 72 PHE A C 1
ATOM 587 O O . PHE A 1 72 ? -1.236 2.972 3.630 1.00 97.19 72 PHE A O 1
ATOM 594 N N . GLU A 1 73 ? -2.156 2.096 1.779 1.00 97.12 73 GLU A N 1
ATOM 595 C CA . GLU A 1 73 ? -3.152 3.158 1.595 1.00 97.12 73 GLU A CA 1
ATOM 596 C C . GLU A 1 73 ? -4.181 3.152 2.731 1.00 97.12 73 GLU A C 1
ATOM 598 O O . GLU A 1 73 ? -4.493 4.215 3.268 1.00 97.12 73 GLU A O 1
ATOM 603 N N . ALA A 1 74 ? -4.651 1.972 3.151 1.00 96.81 74 ALA A N 1
ATOM 604 C CA . ALA A 1 74 ? -5.632 1.829 4.224 1.00 96.81 74 ALA A CA 1
ATOM 605 C C . ALA A 1 74 ? -5.110 2.315 5.585 1.00 96.81 74 ALA A C 1
ATOM 607 O O . ALA A 1 74 ? -5.865 2.921 6.344 1.00 96.81 74 ALA A O 1
ATOM 608 N N . ILE A 1 75 ? -3.824 2.100 5.881 1.00 96.44 75 ILE A N 1
ATOM 609 C CA . ILE A 1 75 ? -3.196 2.594 7.119 1.00 96.44 75 ILE A CA 1
ATOM 610 C C . ILE A 1 75 ? -2.625 4.019 6.988 1.00 96.44 75 ILE A C 1
ATOM 612 O O . ILE A 1 75 ? -2.057 4.542 7.940 1.00 96.44 75 ILE A O 1
ATOM 616 N N . GLY A 1 76 ? -2.754 4.663 5.822 1.00 95.25 76 GLY A N 1
ATOM 617 C CA . GLY A 1 76 ? -2.277 6.032 5.593 1.00 95.25 76 GLY A CA 1
ATOM 618 C C . GLY A 1 76 ? -0.761 6.177 5.393 1.00 95.25 76 GLY A C 1
ATOM 619 O O . GLY A 1 76 ? -0.242 7.294 5.418 1.00 95.25 76 GLY A O 1
ATOM 620 N N . CYS A 1 77 ? -0.031 5.087 5.143 1.00 96.19 77 CYS A N 1
ATOM 621 C CA . CYS A 1 77 ? 1.419 5.103 4.941 1.00 96.19 77 CYS A CA 1
A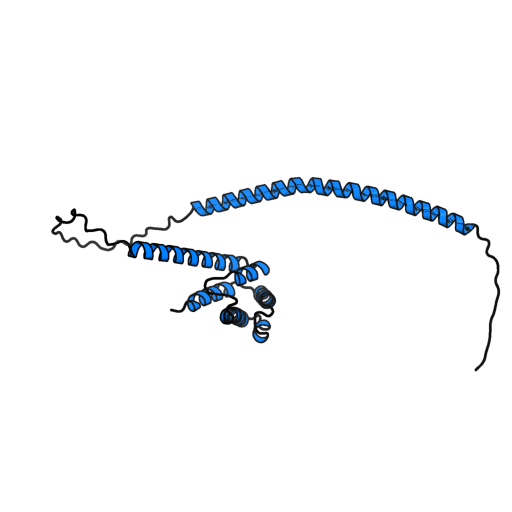TOM 622 C C . CYS A 1 77 ? 1.791 5.449 3.482 1.00 96.19 77 CYS A C 1
ATOM 624 O O . CYS A 1 77 ? 2.260 4.617 2.701 1.00 96.19 77 CYS A O 1
ATOM 626 N N . LEU A 1 78 ? 1.580 6.709 3.092 1.00 95.19 78 LEU A N 1
ATOM 627 C CA . LEU A 1 78 ? 1.740 7.176 1.702 1.00 95.19 78 LEU A CA 1
ATOM 628 C C . LEU A 1 78 ? 3.183 7.088 1.169 1.00 95.19 78 LEU A C 1
ATOM 630 O O . LEU A 1 78 ? 3.405 6.947 -0.039 1.00 95.19 78 LEU A O 1
ATOM 634 N N . ASP A 1 79 ? 4.168 7.133 2.061 1.00 94.62 79 ASP A N 1
ATOM 635 C CA . ASP A 1 79 ? 5.581 6.952 1.732 1.00 94.62 79 ASP A CA 1
ATOM 636 C C . ASP A 1 79 ? 5.854 5.552 1.169 1.00 94.62 79 ASP A C 1
ATOM 638 O O . ASP A 1 79 ? 6.479 5.410 0.113 1.00 94.62 79 ASP A O 1
ATOM 642 N N . ALA A 1 80 ? 5.340 4.517 1.842 1.00 95.31 80 ALA A N 1
ATOM 643 C CA . ALA A 1 80 ? 5.449 3.131 1.398 1.00 95.31 80 ALA A CA 1
ATOM 644 C C . ALA A 1 80 ? 4.737 2.927 0.055 1.00 95.31 80 ALA A C 1
ATOM 646 O O . ALA A 1 80 ? 5.303 2.335 -0.866 1.00 95.31 80 ALA A O 1
ATOM 647 N N . VAL A 1 81 ? 3.540 3.504 -0.094 1.00 96.44 81 VAL A N 1
ATOM 648 C CA . VAL A 1 81 ? 2.762 3.481 -1.344 1.00 96.44 81 VAL A CA 1
ATOM 649 C C . VAL A 1 81 ? 3.558 4.073 -2.505 1.00 96.44 81 VAL A C 1
ATOM 651 O O . VAL A 1 81 ? 3.606 3.495 -3.591 1.00 96.44 81 VAL A O 1
ATOM 654 N N . THR A 1 82 ? 4.215 5.211 -2.284 1.00 95.94 82 THR A N 1
ATOM 655 C CA . THR A 1 82 ? 5.016 5.885 -3.313 1.00 95.94 82 THR A CA 1
ATOM 656 C C . THR A 1 82 ? 6.210 5.032 -3.738 1.00 95.94 82 THR A C 1
ATOM 658 O O . THR A 1 82 ? 6.497 4.927 -4.933 1.00 95.94 82 THR A O 1
ATOM 661 N N . ILE A 1 83 ? 6.880 4.382 -2.781 1.00 94.69 83 ILE A N 1
ATOM 662 C CA . ILE A 1 83 ? 7.999 3.469 -3.053 1.00 94.69 83 ILE A CA 1
ATOM 663 C C . ILE A 1 83 ? 7.526 2.271 -3.882 1.00 94.69 83 ILE A C 1
ATOM 665 O O . ILE A 1 83 ? 8.139 1.969 -4.907 1.00 94.69 83 ILE A O 1
ATOM 669 N N . LEU A 1 84 ? 6.427 1.626 -3.483 1.00 94.50 84 LEU A N 1
ATOM 670 C CA . LEU A 1 84 ? 5.874 0.462 -4.180 1.00 94.50 84 LEU A CA 1
ATOM 671 C C . LEU A 1 84 ? 5.410 0.805 -5.596 1.00 94.50 84 LEU A C 1
ATOM 673 O O . LEU A 1 84 ? 5.817 0.144 -6.549 1.00 94.50 84 LEU A O 1
ATOM 677 N N . LYS A 1 85 ? 4.628 1.879 -5.767 1.00 95.25 85 LYS A N 1
ATOM 678 C CA . LYS A 1 85 ? 4.167 2.334 -7.091 1.00 95.25 85 LYS A CA 1
ATOM 679 C C . LYS A 1 85 ? 5.335 2.716 -7.993 1.00 95.25 85 LYS A C 1
ATOM 681 O O . LYS A 1 85 ? 5.344 2.355 -9.170 1.00 95.25 85 LYS A O 1
ATOM 686 N N . GLY A 1 86 ? 6.329 3.419 -7.450 1.00 93.81 86 GLY A N 1
ATOM 687 C CA . GLY A 1 86 ? 7.548 3.757 -8.180 1.00 93.81 86 GLY A CA 1
ATOM 688 C C . GLY A 1 86 ? 8.291 2.507 -8.644 1.00 93.81 86 GLY A C 1
ATOM 689 O O . GLY A 1 86 ? 8.767 2.457 -9.778 1.00 93.81 86 GLY A O 1
ATOM 690 N N . HIS A 1 87 ? 8.329 1.471 -7.807 1.00 91.75 87 HIS A N 1
ATOM 691 C CA . HIS A 1 87 ? 8.973 0.223 -8.170 1.00 91.75 87 HIS A CA 1
ATOM 692 C C . HIS A 1 87 ? 8.202 -0.569 -9.235 1.00 91.75 87 HIS A C 1
ATOM 694 O O . HIS A 1 87 ? 8.775 -0.974 -10.246 1.00 91.75 87 HIS A O 1
ATOM 700 N N . GLN A 1 88 ? 6.886 -0.691 -9.078 1.00 91.06 88 GLN A N 1
ATOM 701 C CA . GLN A 1 88 ? 6.017 -1.350 -10.053 1.00 91.06 88 GLN A CA 1
ATOM 702 C C . GLN A 1 88 ? 6.083 -0.668 -11.433 1.00 91.06 88 GLN A C 1
ATOM 704 O O . GLN A 1 88 ? 6.049 -1.327 -12.471 1.00 91.06 88 GLN A O 1
ATOM 709 N N . GLN A 1 89 ? 6.226 0.662 -11.473 1.00 91.44 89 GLN A N 1
ATOM 710 C CA . GLN A 1 89 ? 6.449 1.404 -12.719 1.00 91.44 89 GLN A CA 1
ATOM 711 C C . GLN A 1 89 ? 7.812 1.102 -13.352 1.00 91.44 89 GLN A C 1
ATOM 713 O O . GLN A 1 89 ? 7.893 0.965 -14.572 1.00 91.44 89 GLN A O 1
ATOM 718 N N . GLN A 1 90 ? 8.871 0.978 -12.546 1.00 89.31 90 GLN A N 1
ATOM 719 C CA . GLN A 1 90 ? 10.199 0.609 -13.044 1.00 89.31 90 GLN A CA 1
ATOM 720 C C . GLN A 1 90 ? 10.190 -0.778 -13.688 1.00 89.31 90 GLN A C 1
ATOM 722 O O . GLN A 1 90 ? 10.719 -0.918 -14.787 1.00 89.31 90 GLN A O 1
ATOM 727 N N . MET A 1 91 ? 9.535 -1.761 -13.062 1.00 86.44 91 MET A N 1
ATOM 728 C CA . MET A 1 91 ? 9.428 -3.117 -13.614 1.00 86.44 91 MET A CA 1
ATOM 729 C C . MET A 1 91 ? 8.669 -3.154 -14.944 1.00 86.44 91 MET A C 1
ATOM 731 O O . MET A 1 91 ? 9.100 -3.794 -15.906 1.00 86.44 91 MET A O 1
ATOM 735 N N . LYS A 1 92 ? 7.574 -2.391 -15.052 1.00 86.94 92 LYS A N 1
ATOM 736 C CA . LYS A 1 92 ? 6.846 -2.238 -16.322 1.00 86.94 92 LYS A CA 1
ATOM 737 C C . LYS A 1 92 ? 7.737 -1.637 -17.410 1.00 86.94 92 LYS A C 1
ATOM 739 O O . LYS A 1 92 ? 7.692 -2.082 -18.554 1.00 86.94 92 LYS A O 1
ATOM 744 N N . LEU A 1 93 ? 8.573 -0.657 -17.063 1.00 87.50 93 LEU A N 1
ATOM 745 C CA . LEU A 1 93 ? 9.485 -0.021 -18.013 1.00 87.50 93 LEU A CA 1
ATOM 746 C C . LEU A 1 93 ? 10.596 -0.976 -18.480 1.00 87.50 93 LEU A C 1
ATOM 748 O O . LEU A 1 93 ? 10.908 -1.008 -19.670 1.00 87.50 93 LEU A O 1
ATOM 752 N N . THR A 1 94 ? 11.175 -1.768 -17.571 1.00 85.12 94 THR A N 1
ATOM 753 C CA . THR A 1 94 ? 12.221 -2.743 -17.918 1.00 85.12 94 THR A CA 1
ATOM 754 C C . THR A 1 94 ? 11.686 -3.835 -18.831 1.00 85.12 94 THR A C 1
ATOM 756 O O . THR A 1 94 ? 12.352 -4.178 -19.805 1.00 85.12 94 THR A O 1
ATOM 759 N N . HIS A 1 95 ? 10.460 -4.309 -18.594 1.00 82.06 95 HIS A N 1
ATOM 760 C CA . HIS A 1 95 ? 9.824 -5.295 -19.463 1.00 82.06 95 HIS A CA 1
ATOM 761 C C . HIS A 1 95 ? 9.603 -4.748 -20.885 1.00 82.06 95 HIS A C 1
ATOM 763 O O . HIS A 1 95 ? 9.903 -5.422 -21.870 1.00 82.06 95 HIS A O 1
ATOM 769 N N . VAL A 1 96 ? 9.149 -3.494 -21.012 1.00 82.12 96 VAL A N 1
ATOM 770 C CA . VAL A 1 96 ? 8.995 -2.834 -22.321 1.00 82.12 96 VAL A CA 1
ATOM 771 C C . VAL A 1 96 ? 10.344 -2.688 -23.028 1.00 82.12 96 VAL A C 1
ATOM 773 O O . VAL A 1 96 ? 10.451 -3.012 -24.208 1.00 82.12 96 VAL A O 1
ATOM 776 N N . HIS A 1 97 ? 11.389 -2.255 -22.318 1.00 78.50 97 HIS A N 1
ATOM 777 C CA . HIS A 1 97 ? 12.721 -2.105 -22.905 1.00 78.50 97 HIS A CA 1
ATOM 778 C C . HIS A 1 97 ? 13.299 -3.448 -23.371 1.00 78.50 97 HIS A C 1
ATOM 780 O O . HIS A 1 97 ? 13.845 -3.544 -24.467 1.00 78.50 97 HIS A O 1
ATOM 786 N N . GLN A 1 98 ? 13.135 -4.505 -22.576 1.00 78.38 98 GLN A N 1
ATOM 787 C CA . GLN A 1 98 ? 13.605 -5.843 -22.928 1.00 78.38 98 GLN A CA 1
ATOM 788 C C . GLN A 1 98 ? 12.844 -6.418 -24.130 1.00 78.38 98 GLN A C 1
ATOM 790 O O . GLN A 1 98 ? 13.460 -7.009 -25.014 1.00 78.38 98 GLN A O 1
ATOM 795 N N . SER A 1 99 ? 11.537 -6.153 -24.223 1.00 81.44 99 SER A N 1
ATOM 796 C CA . SER A 1 99 ? 10.736 -6.488 -25.403 1.00 81.44 99 SER A CA 1
ATOM 797 C C . SER A 1 99 ? 11.135 -5.687 -26.648 1.00 81.44 99 SER A C 1
ATOM 799 O O . SER A 1 99 ? 11.020 -6.196 -27.758 1.00 81.44 99 SER A O 1
ATOM 801 N N . MET A 1 100 ? 11.593 -4.440 -26.504 1.00 78.56 100 MET A N 1
ATOM 802 C CA . MET A 1 100 ? 12.117 -3.670 -27.638 1.00 78.56 100 MET A CA 1
ATOM 803 C C . MET A 1 100 ? 13.469 -4.209 -28.112 1.00 78.56 100 MET A C 1
ATOM 805 O O . MET A 1 100 ? 13.694 -4.327 -29.314 1.00 78.56 100 MET A O 1
ATOM 809 N N . LEU A 1 101 ? 14.363 -4.567 -27.186 1.00 79.62 101 LEU A N 1
ATOM 810 C CA . LEU A 1 101 ? 15.670 -5.131 -27.529 1.00 79.62 101 LEU A CA 1
ATOM 811 C C . LEU A 1 101 ? 15.553 -6.492 -28.226 1.00 79.62 101 LEU A C 1
ATOM 813 O O . LEU A 1 101 ? 16.300 -6.753 -29.168 1.00 79.62 101 LEU A O 1
ATOM 817 N N . SER A 1 102 ? 14.603 -7.340 -27.819 1.00 76.69 102 SER A N 1
ATOM 818 C CA . SER A 1 102 ? 14.370 -8.621 -28.494 1.00 76.69 102 SER A CA 1
ATOM 819 C C . SER A 1 102 ? 13.868 -8.442 -29.929 1.00 76.69 102 SER A C 1
ATOM 821 O O . SER A 1 102 ? 14.276 -9.201 -30.803 1.00 76.69 102 SER A O 1
ATOM 823 N N . LEU A 1 103 ? 13.069 -7.405 -30.209 1.00 74.69 103 LEU A N 1
ATOM 824 C CA . LEU A 1 103 ? 12.645 -7.066 -31.573 1.00 74.69 103 LEU A CA 1
ATOM 825 C C . LEU A 1 103 ? 13.813 -6.584 -32.444 1.00 74.69 103 LEU A C 1
ATOM 827 O O . LEU A 1 103 ? 13.900 -6.962 -33.611 1.00 74.69 103 LEU A O 1
ATOM 831 N N . ILE A 1 104 ? 14.733 -5.795 -31.880 1.00 74.50 104 ILE A N 1
ATOM 832 C CA . ILE A 1 104 ? 15.931 -5.324 -32.596 1.00 74.50 104 ILE A CA 1
ATOM 833 C C . ILE A 1 104 ? 16.864 -6.499 -32.926 1.00 74.50 104 ILE A C 1
ATOM 835 O O . ILE A 1 104 ? 17.429 -6.540 -34.014 1.00 74.50 104 ILE A O 1
ATOM 839 N N . SER A 1 105 ? 16.974 -7.492 -32.037 1.00 75.38 105 SER A N 1
ATOM 840 C CA . SER A 1 105 ? 17.822 -8.673 -32.250 1.00 75.38 105 SER A CA 1
ATOM 841 C C . SER A 1 105 ? 17.355 -9.595 -33.387 1.00 75.38 105 SER A C 1
ATOM 843 O O . SER A 1 105 ? 18.130 -10.449 -33.815 1.00 75.38 105 SER A O 1
ATOM 845 N N . ILE A 1 106 ? 16.109 -9.467 -33.858 1.00 77.19 106 ILE A N 1
ATOM 846 C CA . ILE A 1 106 ? 15.552 -10.284 -34.952 1.00 77.19 106 ILE A CA 1
ATOM 847 C C . ILE A 1 106 ? 15.774 -9.609 -36.317 1.00 77.19 106 ILE A C 1
ATOM 849 O O . ILE A 1 106 ? 15.653 -10.261 -37.356 1.00 77.19 106 ILE A O 1
ATOM 853 N N . MET A 1 107 ? 16.135 -8.320 -36.352 1.00 68.50 107 MET A N 1
ATOM 854 C CA . MET A 1 107 ? 16.515 -7.691 -37.614 1.00 68.50 107 MET A CA 1
ATOM 855 C C . MET A 1 107 ? 17.861 -8.263 -38.079 1.00 68.50 107 MET A C 1
ATOM 857 O O . MET A 1 107 ? 18.824 -8.249 -37.309 1.00 68.50 107 MET A O 1
ATOM 861 N N . PRO A 1 108 ? 17.955 -8.766 -39.325 1.00 76.06 108 PRO A N 1
ATOM 862 C CA . PRO A 1 108 ? 19.232 -9.190 -39.872 1.00 76.06 108 PRO A CA 1
ATOM 863 C C . PRO A 1 108 ? 20.205 -8.004 -39.829 1.00 76.06 108 PRO A C 1
ATOM 865 O O . PRO A 1 108 ? 19.779 -6.871 -40.086 1.00 76.06 108 PRO A O 1
ATOM 868 N N . PRO A 1 109 ? 21.486 -8.237 -39.487 1.00 74.50 109 PRO A N 1
ATOM 869 C CA . PRO A 1 109 ? 22.485 -7.181 -39.488 1.00 74.50 109 PRO A CA 1
ATOM 870 C C . PRO A 1 109 ? 22.447 -6.500 -40.853 1.00 74.50 109 PRO A C 1
ATOM 872 O O . PRO A 1 109 ? 22.495 -7.172 -41.888 1.00 74.50 109 PRO A O 1
ATOM 875 N N . LEU A 1 110 ? 22.277 -5.175 -40.845 1.00 71.56 110 LEU A N 1
ATOM 876 C CA . LEU A 1 110 ? 22.297 -4.381 -42.066 1.00 71.56 110 LEU A CA 1
ATOM 877 C C . LEU A 1 110 ? 23.567 -4.759 -42.839 1.00 71.56 110 LEU A C 1
ATOM 879 O O . LEU A 1 110 ? 24.642 -4.782 -42.230 1.00 71.56 110 LEU A O 1
ATOM 883 N N . PRO A 1 111 ? 23.459 -5.098 -44.138 1.00 76.31 111 PRO A N 1
ATOM 884 C CA . PRO A 1 111 ? 24.640 -5.378 -44.933 1.00 76.31 111 PRO A CA 1
ATOM 885 C C . PRO A 1 111 ? 25.586 -4.180 -44.800 1.00 76.31 111 PRO A C 1
ATOM 887 O O . PRO A 1 111 ? 25.099 -3.042 -44.819 1.00 76.31 111 PRO A O 1
ATOM 890 N N . PRO A 1 112 ? 26.899 -4.411 -44.616 1.00 68.75 112 PRO A N 1
ATOM 891 C CA . PRO A 1 112 ? 27.861 -3.330 -44.490 1.00 68.75 112 PRO A CA 1
ATOM 892 C C . PRO A 1 112 ? 27.671 -2.397 -45.683 1.00 68.75 112 PRO A C 1
ATOM 894 O O . PRO A 1 112 ? 27.798 -2.803 -46.840 1.00 68.75 112 PRO A O 1
ATOM 897 N N . SER A 1 113 ? 27.262 -1.162 -45.393 1.00 57.19 113 SER A N 1
ATOM 898 C CA . SER A 1 113 ? 27.153 -0.127 -46.409 1.00 57.19 113 SER A CA 1
ATOM 899 C C . SER A 1 113 ? 28.533 0.020 -47.038 1.00 57.19 113 SER A C 1
ATOM 901 O O . SER A 1 113 ? 29.522 0.146 -46.318 1.00 57.19 113 SER A O 1
ATOM 903 N N . ALA A 1 114 ? 28.610 -0.016 -48.368 1.00 59.59 114 ALA A N 1
ATOM 904 C CA . ALA A 1 114 ? 29.848 -0.041 -49.155 1.00 59.59 114 ALA A CA 1
ATOM 905 C C . ALA A 1 114 ? 30.720 1.236 -49.043 1.00 59.59 114 ALA A C 1
ATOM 907 O O . ALA A 1 114 ? 31.526 1.517 -49.925 1.00 59.59 114 ALA A O 1
ATOM 908 N N . ALA A 1 115 ? 30.553 2.029 -47.983 1.00 57.38 115 ALA A N 1
ATOM 909 C CA . ALA A 1 115 ? 31.260 3.276 -47.729 1.00 57.38 115 ALA A CA 1
ATOM 910 C C . ALA A 1 115 ? 32.527 3.120 -46.860 1.00 57.38 115 ALA A C 1
ATOM 912 O O . ALA A 1 115 ? 33.275 4.082 -46.741 1.00 57.38 115 ALA A O 1
ATOM 913 N N . GLU A 1 116 ? 32.819 1.940 -46.299 1.00 54.53 116 GLU A N 1
ATOM 914 C CA . GLU A 1 116 ? 34.004 1.713 -45.442 1.00 54.53 116 GLU A CA 1
ATOM 915 C C . GLU A 1 116 ? 35.128 0.919 -46.137 1.00 54.53 116 GLU A C 1
ATOM 917 O O . GLU A 1 116 ? 35.755 0.050 -45.542 1.00 54.53 116 GLU A O 1
ATOM 922 N N . VAL A 1 117 ? 35.399 1.197 -47.418 1.00 53.62 117 VAL A N 1
ATOM 923 C CA . VAL A 1 117 ? 36.532 0.580 -48.149 1.00 53.62 117 VAL A CA 1
ATOM 924 C C . VAL A 1 117 ? 37.780 1.479 -48.190 1.00 53.62 117 VAL A C 1
ATOM 926 O O . VAL A 1 117 ? 38.808 1.071 -48.714 1.00 53.62 117 VAL A O 1
ATOM 929 N N . PHE A 1 118 ? 37.765 2.676 -47.595 1.00 57.56 118 PHE A N 1
ATOM 930 C CA . PHE A 1 118 ? 38.947 3.550 -47.604 1.00 57.56 118 PHE A CA 1
ATOM 931 C C . PHE A 1 118 ? 39.136 4.301 -46.284 1.00 57.56 118 PHE A C 1
ATOM 933 O O . PHE A 1 118 ? 38.706 5.443 -46.153 1.00 57.56 118 PHE A O 1
ATOM 940 N N . ALA A 1 119 ? 39.807 3.666 -45.326 1.00 54.50 119 ALA A N 1
ATOM 941 C CA . ALA A 1 119 ? 40.536 4.353 -44.261 1.00 54.50 119 ALA A CA 1
ATOM 942 C C . ALA A 1 119 ? 41.605 3.403 -43.699 1.00 54.50 119 ALA A C 1
ATOM 944 O O . ALA A 1 119 ? 41.415 2.768 -42.664 1.00 54.50 119 ALA A O 1
ATOM 945 N N . ASP A 1 120 ? 42.709 3.276 -44.436 1.00 55.50 120 ASP A N 1
ATOM 946 C CA . ASP A 1 120 ? 43.980 2.839 -43.862 1.00 55.50 120 ASP A CA 1
ATOM 947 C C . ASP A 1 120 ? 44.526 3.956 -42.959 1.00 55.50 120 ASP A C 1
ATOM 949 O O . ASP A 1 120 ? 44.517 5.120 -43.355 1.00 55.50 120 ASP A O 1
ATOM 953 N N . GLN A 1 121 ? 44.993 3.530 -41.781 1.00 58.16 121 GLN A N 1
ATOM 954 C CA . GLN A 1 121 ? 46.046 4.100 -40.928 1.00 58.16 121 GLN A CA 1
ATOM 955 C C . GLN A 1 121 ? 46.021 5.603 -40.612 1.00 58.16 121 GLN A C 1
ATOM 957 O O . GLN A 1 121 ? 46.308 6.437 -41.457 1.00 58.16 121 GLN A O 1
ATOM 962 N N . ASP A 1 122 ? 45.821 5.920 -39.330 1.00 49.53 122 ASP A N 1
ATOM 963 C CA . ASP A 1 122 ? 46.901 6.480 -38.507 1.00 49.53 122 ASP A CA 1
ATOM 964 C C . ASP A 1 122 ? 46.560 6.338 -37.012 1.00 49.53 122 ASP A C 1
ATOM 966 O O . ASP A 1 122 ? 45.444 6.612 -36.564 1.00 49.53 122 ASP A O 1
ATOM 970 N N . ASP A 1 123 ? 47.540 5.836 -36.262 1.00 64.88 123 ASP A N 1
ATOM 971 C CA . ASP A 1 123 ? 47.531 5.657 -34.814 1.00 64.88 123 ASP A CA 1
ATOM 972 C C . ASP A 1 123 ? 47.509 7.019 -34.098 1.00 64.88 123 ASP A C 1
ATOM 974 O O . ASP A 1 123 ? 48.454 7.796 -34.222 1.00 64.88 123 ASP A O 1
ATOM 978 N N . GLU A 1 124 ? 46.493 7.296 -33.272 1.00 60.41 124 GLU A N 1
ATOM 979 C CA . GLU A 1 124 ? 46.622 8.324 -32.234 1.00 60.41 124 GLU A CA 1
ATOM 980 C C . GLU A 1 124 ? 45.868 7.942 -30.950 1.00 60.41 124 GLU A C 1
ATOM 982 O O . GLU A 1 124 ? 44.645 7.807 -30.881 1.00 60.41 124 GLU A O 1
ATOM 987 N N . GLU A 1 125 ? 46.677 7.727 -29.919 1.00 58.62 125 GLU A N 1
ATOM 988 C CA . GLU A 1 125 ? 46.349 7.364 -28.551 1.00 58.62 125 GLU A CA 1
ATOM 989 C C . GLU A 1 125 ? 45.604 8.518 -27.851 1.00 58.62 125 GLU A C 1
ATOM 991 O O . GLU A 1 125 ? 46.205 9.503 -27.427 1.00 58.62 125 GLU A O 1
ATOM 996 N N . ALA A 1 126 ? 44.279 8.406 -27.701 1.00 51.78 126 ALA A N 1
ATOM 997 C CA . ALA A 1 126 ? 43.470 9.372 -26.955 1.00 51.78 126 ALA A CA 1
ATOM 998 C C . ALA A 1 126 ? 42.801 8.728 -25.728 1.00 51.78 126 ALA A C 1
ATOM 1000 O O . ALA A 1 126 ? 41.996 7.801 -25.819 1.00 51.78 126 ALA A O 1
ATOM 1001 N N . GLN A 1 127 ? 43.151 9.267 -24.560 1.00 57.16 127 GLN A N 1
ATOM 1002 C CA . GLN A 1 127 ? 42.658 8.901 -23.231 1.00 57.16 127 GLN A CA 1
ATOM 1003 C C . GLN A 1 127 ? 41.121 8.988 -23.104 1.00 57.16 127 GLN A C 1
ATOM 1005 O O . GLN A 1 127 ? 40.500 9.880 -23.689 1.00 57.16 127 GLN A O 1
ATOM 1010 N N . PRO A 1 128 ? 40.480 8.148 -22.264 1.00 51.03 128 PRO A N 1
ATOM 1011 C CA . PRO A 1 128 ? 39.039 8.203 -22.062 1.00 51.03 128 PRO A CA 1
ATOM 1012 C C . PRO A 1 128 ? 38.667 9.375 -21.143 1.00 51.03 128 PRO A C 1
ATOM 1014 O O . PRO A 1 128 ? 38.699 9.281 -19.915 1.00 51.03 128 PRO A O 1
ATOM 1017 N N . LEU A 1 129 ? 38.274 10.495 -21.752 1.00 47.44 129 LEU A N 1
ATOM 1018 C CA . LEU A 1 129 ? 37.633 11.607 -21.058 1.00 47.44 129 LEU A CA 1
ATOM 1019 C C . LEU A 1 129 ? 36.221 11.177 -20.625 1.00 47.44 129 LEU A C 1
ATOM 1021 O O . LEU A 1 129 ? 35.321 10.979 -21.443 1.00 47.44 129 LEU A O 1
ATOM 1025 N N . HIS A 1 130 ? 36.054 11.028 -19.314 1.00 51.62 130 HIS A N 1
ATOM 1026 C CA . HIS A 1 130 ? 34.822 10.681 -18.613 1.00 51.62 130 HIS A CA 1
ATOM 1027 C C . HIS A 1 130 ? 33.659 11.592 -19.063 1.00 51.62 130 HIS A C 1
ATOM 1029 O O . HIS A 1 130 ? 33.555 12.752 -18.661 1.00 51.62 130 HIS A O 1
ATOM 1035 N N . SER A 1 131 ? 32.790 11.077 -19.940 1.00 46.47 131 SER A N 1
ATOM 1036 C CA . SER A 1 131 ? 31.652 11.819 -20.490 1.00 46.47 131 SER A CA 1
ATOM 1037 C C . SER A 1 131 ? 30.496 11.818 -19.495 1.00 46.47 131 SER A C 1
ATOM 1039 O O . SER A 1 131 ? 29.678 10.901 -19.444 1.00 46.47 131 SER A O 1
ATOM 1041 N N . ASP A 1 132 ? 30.435 12.874 -18.692 1.00 53.28 132 ASP A N 1
ATOM 1042 C CA . ASP A 1 132 ? 29.305 13.206 -17.832 1.00 53.28 132 ASP A CA 1
ATOM 1043 C C . ASP A 1 132 ? 28.152 13.753 -18.699 1.00 53.28 132 ASP A C 1
ATOM 1045 O O . ASP A 1 132 ? 27.913 14.955 -18.830 1.00 53.28 132 ASP A O 1
ATOM 1049 N N . LYS A 1 133 ? 27.471 12.851 -19.410 1.00 53.78 133 LYS A N 1
ATOM 1050 C CA . LYS A 1 133 ? 26.296 13.158 -20.232 1.00 53.78 133 LYS A CA 1
ATOM 1051 C C . LYS A 1 133 ? 25.179 12.185 -19.897 1.00 53.78 133 LYS A C 1
ATOM 1053 O O . LYS A 1 133 ? 25.111 11.106 -20.461 1.00 53.78 133 LYS A O 1
ATOM 1058 N N . HIS A 1 134 ? 24.287 12.605 -19.004 1.00 47.25 134 HIS A N 1
ATOM 1059 C CA . HIS A 1 134 ? 22.829 12.619 -19.204 1.00 47.25 134 HIS A CA 1
ATOM 1060 C C . HIS A 1 134 ? 22.106 12.679 -17.856 1.00 47.25 134 HIS A C 1
ATOM 1062 O O . HIS A 1 134 ? 21.667 11.681 -17.294 1.00 47.25 134 HIS A O 1
ATOM 1068 N N . LYS A 1 135 ? 21.872 13.900 -17.372 1.00 47.53 135 LYS A N 1
ATOM 1069 C CA . LYS A 1 135 ? 20.800 14.165 -16.403 1.00 47.53 135 LYS A CA 1
ATOM 1070 C C . LYS A 1 135 ? 19.988 15.401 -16.787 1.00 47.53 135 LYS A C 1
ATOM 1072 O O . LYS A 1 135 ? 19.621 16.217 -15.957 1.00 47.53 135 LYS A O 1
ATOM 1077 N N . ARG A 1 136 ? 19.644 15.517 -18.074 1.00 47.50 136 ARG A N 1
ATOM 1078 C CA . ARG A 1 136 ? 18.501 16.332 -18.526 1.00 47.50 136 ARG A CA 1
ATOM 1079 C C . ARG A 1 136 ? 17.255 15.453 -18.625 1.00 47.50 136 ARG A C 1
ATOM 1081 O O . ARG A 1 136 ? 16.642 15.353 -19.679 1.00 47.50 136 ARG A O 1
ATOM 1088 N N . PHE A 1 137 ? 16.901 14.773 -17.537 1.00 48.31 137 PHE A N 1
ATOM 1089 C CA . PHE A 1 137 ? 15.628 14.063 -17.457 1.00 48.31 137 PHE A CA 1
ATOM 1090 C C . PHE A 1 137 ? 14.646 14.874 -16.608 1.00 48.31 137 PHE A C 1
ATOM 1092 O O . PHE A 1 137 ? 14.723 14.922 -15.385 1.00 48.31 137 PHE A O 1
ATOM 1099 N N . SER A 1 138 ? 13.672 15.448 -17.316 1.00 54.38 138 SER A N 1
ATOM 1100 C CA . SER A 1 138 ? 12.286 15.555 -16.858 1.00 54.38 138 SER A CA 1
ATOM 1101 C C . SER A 1 138 ? 11.884 16.704 -15.921 1.00 54.38 138 SER A C 1
ATOM 1103 O O . SER A 1 138 ? 11.151 16.511 -14.952 1.00 54.38 138 SER A O 1
ATOM 1105 N N . THR A 1 139 ? 12.229 17.946 -16.263 1.00 57.03 139 THR A N 1
ATOM 1106 C CA . THR A 1 139 ? 11.462 19.113 -15.771 1.00 57.03 139 THR A CA 1
ATOM 110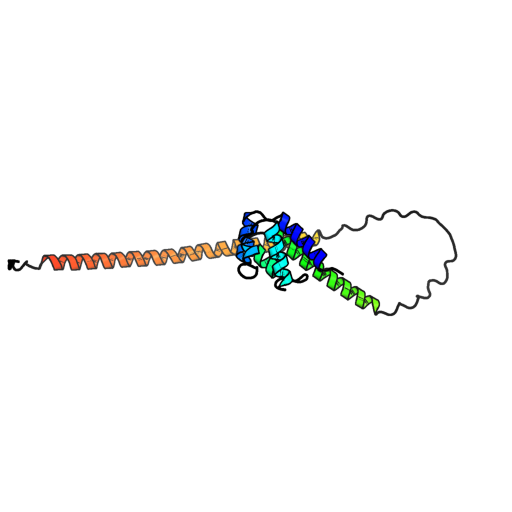7 C C . THR A 1 139 ? 10.057 19.170 -16.388 1.00 57.03 139 THR A C 1
ATOM 1109 O O . THR A 1 139 ? 9.105 19.589 -15.732 1.00 57.03 139 THR A O 1
ATOM 1112 N N . SER A 1 140 ? 9.892 18.661 -17.616 1.00 65.25 140 SER A N 1
ATOM 1113 C CA . SER A 1 140 ? 8.609 18.662 -18.336 1.00 65.25 140 SER A CA 1
ATOM 1114 C C . SER A 1 140 ? 7.533 17.792 -17.668 1.00 65.25 140 SER A C 1
ATOM 1116 O O . SER A 1 140 ? 6.368 18.182 -17.622 1.00 65.25 140 SER A O 1
ATOM 1118 N N . PHE A 1 141 ? 7.899 16.642 -17.088 1.00 69.12 141 PHE A N 1
ATOM 1119 C CA . PHE A 1 141 ? 6.926 15.756 -16.436 1.00 69.12 141 PHE A CA 1
ATOM 1120 C C . PHE A 1 141 ? 6.402 16.335 -15.121 1.00 69.12 141 PHE A C 1
ATOM 1122 O O . PHE A 1 141 ? 5.200 16.301 -14.866 1.00 69.12 141 PHE A O 1
ATOM 1129 N N . ARG A 1 142 ? 7.288 16.943 -14.320 1.00 76.81 142 ARG A N 1
ATOM 1130 C CA . ARG A 1 142 ? 6.890 17.619 -13.079 1.00 76.81 142 ARG A CA 1
ATOM 1131 C C . ARG A 1 142 ? 5.908 18.753 -13.366 1.00 76.81 142 ARG A C 1
ATOM 1133 O O . ARG A 1 142 ? 4.893 18.848 -12.688 1.00 76.81 142 ARG A O 1
ATOM 1140 N N . LEU A 1 143 ? 6.151 19.544 -14.414 1.00 84.50 143 LEU A N 1
ATOM 1141 C CA . LEU A 1 143 ? 5.260 20.641 -14.799 1.00 84.50 143 LEU A CA 1
ATOM 1142 C C . LEU A 1 143 ? 3.857 20.143 -15.185 1.00 84.50 143 LEU A C 1
ATOM 1144 O O . LEU A 1 143 ? 2.866 20.718 -14.744 1.00 84.50 143 LEU A O 1
ATOM 1148 N N . LYS A 1 144 ? 3.757 19.038 -15.936 1.00 85.50 144 LYS A N 1
ATOM 1149 C CA . LYS A 1 144 ? 2.461 18.434 -16.293 1.00 85.50 144 LYS A CA 1
ATOM 1150 C C . LYS A 1 144 ? 1.687 17.954 -15.061 1.00 85.50 144 LYS A C 1
ATOM 1152 O O . LYS A 1 144 ? 0.486 18.185 -14.985 1.00 85.50 144 LYS A O 1
ATOM 1157 N N . ILE A 1 145 ? 2.369 17.353 -14.081 1.00 85.19 145 ILE A N 1
ATOM 1158 C CA . ILE A 1 145 ? 1.742 16.938 -12.815 1.00 85.19 145 ILE A CA 1
ATOM 1159 C C . ILE A 1 145 ? 1.203 18.151 -12.050 1.00 85.19 145 ILE A C 1
ATOM 1161 O O . ILE A 1 145 ? 0.056 18.128 -11.609 1.00 85.19 145 ILE A O 1
ATOM 1165 N N . TYR A 1 146 ? 1.987 19.228 -11.934 1.00 91.75 146 TYR A N 1
ATOM 1166 C CA . TYR A 1 146 ? 1.534 20.445 -11.253 1.00 91.75 146 TYR A CA 1
ATOM 1167 C C . TYR A 1 146 ? 0.298 21.058 -11.918 1.00 91.75 146 TYR A C 1
ATOM 1169 O O . TYR A 1 146 ? -0.629 21.454 -11.216 1.00 91.75 146 TYR A O 1
ATOM 1177 N N . VAL A 1 147 ? 0.240 21.081 -13.253 1.00 94.00 147 VAL A N 1
ATOM 1178 C CA . VAL A 1 147 ? -0.936 21.579 -13.985 1.00 94.00 147 VAL A CA 1
ATOM 1179 C C . VAL A 1 147 ? -2.180 20.744 -13.667 1.00 94.00 147 VAL A C 1
ATOM 1181 O O . VAL A 1 147 ? -3.230 21.314 -13.379 1.00 94.00 147 VAL A O 1
ATOM 1184 N N . VAL A 1 148 ? -2.071 19.411 -13.638 1.00 94.19 148 VAL A N 1
ATOM 1185 C CA . VAL A 1 148 ? -3.202 18.525 -13.301 1.00 94.19 148 VAL A CA 1
ATOM 1186 C C . VAL A 1 148 ? -3.685 18.748 -11.863 1.00 94.19 148 VAL A C 1
ATOM 1188 O O . VAL A 1 148 ? -4.890 18.838 -11.632 1.00 94.19 148 VAL A O 1
ATOM 1191 N N . ILE A 1 149 ? -2.765 18.896 -10.903 1.00 93.44 149 ILE A N 1
ATOM 1192 C CA . ILE A 1 149 ? -3.110 19.165 -9.498 1.00 93.44 149 ILE A CA 1
ATOM 1193 C C . ILE A 1 149 ? -3.839 20.508 -9.362 1.00 93.44 149 ILE A C 1
ATOM 1195 O O . ILE A 1 149 ? -4.861 20.579 -8.684 1.00 93.44 149 ILE A O 1
ATOM 1199 N N . ILE A 1 150 ? -3.358 21.563 -10.028 1.00 95.62 150 ILE A N 1
ATOM 1200 C CA . ILE A 1 150 ? -3.997 22.887 -9.987 1.00 95.62 150 ILE A CA 1
ATOM 1201 C C . ILE A 1 150 ? -5.416 22.820 -10.565 1.00 95.62 150 ILE A C 1
ATOM 1203 O O . ILE A 1 150 ? -6.344 23.342 -9.951 1.00 95.62 150 ILE A O 1
ATOM 1207 N N . VAL A 1 151 ? -5.610 22.134 -11.696 1.00 95.81 151 VAL A N 1
ATOM 1208 C CA . VAL A 1 151 ? -6.942 21.959 -12.300 1.00 95.81 151 VAL A CA 1
ATOM 1209 C C . VAL A 1 151 ? -7.885 21.216 -11.348 1.00 95.81 151 VAL A C 1
ATOM 1211 O O . VAL A 1 151 ? -9.019 21.652 -11.157 1.00 95.81 151 VAL A O 1
ATOM 1214 N N . LEU A 1 152 ? -7.420 20.149 -10.690 1.00 94.25 152 LEU A N 1
ATOM 1215 C CA . LEU A 1 152 ? -8.217 19.415 -9.701 1.00 94.25 152 LEU A CA 1
ATOM 1216 C C . 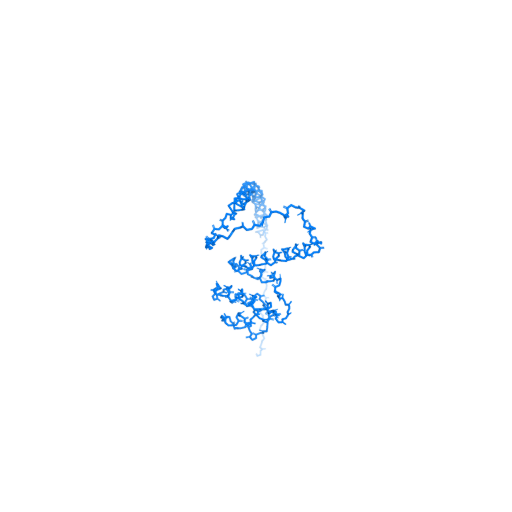LEU A 1 152 ? -8.600 20.282 -8.494 1.00 94.25 152 LEU A C 1
ATOM 1218 O O . LEU A 1 152 ? -9.752 20.256 -8.068 1.00 94.25 152 LEU A O 1
ATOM 1222 N N . LEU A 1 153 ? -7.676 21.089 -7.968 1.00 94.75 153 LEU A N 1
ATOM 1223 C CA . LEU A 1 153 ? -7.964 21.999 -6.853 1.00 94.75 153 LEU A CA 1
ATOM 1224 C C . LEU A 1 153 ? -9.000 23.069 -7.236 1.00 94.75 153 LEU A C 1
ATOM 1226 O O . LEU A 1 153 ? -9.898 23.374 -6.445 1.00 94.75 153 LEU A O 1
ATOM 1230 N N . VAL A 1 154 ? -8.928 23.604 -8.457 1.00 95.44 154 VAL A N 1
ATOM 1231 C CA . VAL A 1 154 ? -9.923 24.558 -8.976 1.00 95.44 154 VAL A CA 1
ATOM 1232 C C . VAL A 1 154 ? -11.298 23.895 -9.125 1.00 95.44 154 VAL A C 1
ATOM 1234 O O . VAL A 1 154 ? -12.307 24.473 -8.719 1.00 95.44 154 VAL A O 1
ATOM 1237 N N . LEU A 1 155 ? -11.363 22.660 -9.629 1.00 93.75 155 LEU A N 1
ATOM 1238 C CA . LEU A 1 155 ? -12.622 21.910 -9.726 1.00 93.75 155 LEU A CA 1
ATOM 1239 C C . LEU A 1 155 ? -13.220 21.590 -8.345 1.00 93.75 155 LEU A C 1
ATOM 1241 O O . LEU A 1 155 ? -14.424 21.742 -8.147 1.00 93.75 155 LEU A O 1
ATOM 1245 N N . CYS A 1 156 ? -12.395 21.221 -7.362 1.00 91.94 156 CYS A N 1
ATOM 1246 C CA . CYS A 1 156 ? -12.858 20.971 -5.995 1.00 91.94 156 CYS A CA 1
ATOM 1247 C C . CYS A 1 156 ? -13.413 22.240 -5.335 1.00 91.94 156 CYS A C 1
ATOM 1249 O O . CYS A 1 156 ? -14.498 22.219 -4.757 1.00 91.94 156 CYS A O 1
ATOM 1251 N N . THR A 1 157 ? -12.696 23.361 -5.432 1.00 92.31 157 THR A N 1
ATOM 1252 C CA . THR A 1 157 ? -13.123 24.629 -4.813 1.00 92.31 157 THR A CA 1
ATOM 1253 C C . THR A 1 157 ? -14.390 25.194 -5.455 1.00 92.31 157 THR A C 1
ATOM 1255 O O . THR A 1 157 ? -15.287 25.645 -4.741 1.00 92.31 157 THR A O 1
ATOM 1258 N N . THR A 1 158 ? -14.516 25.106 -6.781 1.00 90.25 158 THR A N 1
ATOM 1259 C CA . THR A 1 158 ? -15.737 25.517 -7.494 1.00 90.25 158 THR A CA 1
ATOM 1260 C C . THR A 1 158 ? -16.925 24.601 -7.186 1.00 90.25 158 THR A C 1
ATOM 1262 O O . THR A 1 158 ? -18.023 25.100 -6.941 1.00 90.25 158 THR A O 1
ATOM 1265 N N . GLY A 1 159 ? -16.717 23.282 -7.093 1.00 85.56 159 GLY A N 1
ATOM 1266 C CA . GLY A 1 159 ? -17.758 22.330 -6.689 1.00 85.56 159 GLY A CA 1
ATOM 1267 C C . GLY A 1 159 ? -18.276 22.563 -5.263 1.00 85.56 159 GLY A C 1
ATOM 1268 O O . GLY A 1 159 ? -19.486 22.539 -5.021 1.00 85.56 159 GLY A O 1
ATOM 1269 N N . ILE A 1 160 ? -17.385 22.869 -4.315 1.00 80.50 160 ILE A N 1
ATOM 1270 C CA . ILE A 1 160 ? -17.773 23.191 -2.932 1.00 80.50 160 ILE A CA 1
ATOM 1271 C C . ILE A 1 160 ? -18.600 24.487 -2.885 1.00 80.50 160 ILE A C 1
ATOM 1273 O O . ILE A 1 160 ? -19.631 24.524 -2.214 1.00 80.50 160 ILE A O 1
ATOM 1277 N N . LEU A 1 161 ? -18.229 25.528 -3.640 1.00 77.50 161 LEU A N 1
ATOM 1278 C CA . LEU A 1 161 ? -18.988 26.788 -3.653 1.00 77.50 161 LEU A CA 1
ATOM 1279 C C . LEU A 1 161 ? -2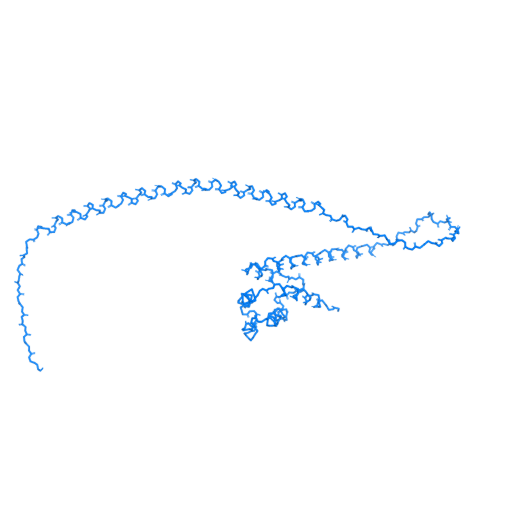0.435 26.627 -4.149 1.00 77.50 161 LEU A C 1
ATOM 1281 O O . LEU A 1 161 ? -21.315 27.348 -3.683 1.00 77.50 161 LEU A O 1
ATOM 1285 N N . ILE A 1 162 ? -20.692 25.688 -5.063 1.00 76.38 162 ILE A N 1
ATOM 1286 C CA . ILE A 1 162 ? -22.037 25.436 -5.606 1.00 76.38 162 ILE A CA 1
ATOM 1287 C C . ILE A 1 162 ? -22.895 24.621 -4.624 1.00 76.38 162 ILE A C 1
ATOM 1289 O O . ILE A 1 162 ? -24.102 24.839 -4.517 1.00 76.38 162 ILE A O 1
ATOM 1293 N N . THR A 1 163 ? -22.293 23.700 -3.870 1.00 73.38 163 THR A N 1
ATOM 1294 C CA . THR A 1 163 ? -23.033 22.795 -2.967 1.00 73.38 163 THR A CA 1
ATOM 1295 C C . THR A 1 163 ? -23.450 23.447 -1.644 1.00 73.38 163 THR A C 1
ATOM 1297 O O . THR A 1 163 ? -24.520 23.132 -1.115 1.00 73.38 163 THR A O 1
ATOM 1300 N N . VAL A 1 164 ? -22.667 24.399 -1.125 1.00 71.31 164 VAL A N 1
ATOM 1301 C CA . VAL A 1 164 ? -22.958 25.110 0.136 1.00 71.31 164 VAL A CA 1
ATOM 1302 C C . VAL A 1 164 ? -24.307 25.859 0.136 1.00 71.31 164 VAL A C 1
ATOM 1304 O O . VAL A 1 164 ? -25.072 25.675 1.090 1.00 71.31 164 VAL A O 1
ATOM 1307 N N . PRO A 1 165 ? -24.671 26.677 -0.875 1.00 67.69 165 PRO A N 1
ATOM 1308 C CA . PRO A 1 165 ? -25.966 27.361 -0.877 1.00 67.69 165 PRO A CA 1
ATOM 1309 C C . PRO A 1 165 ? -27.147 26.391 -1.024 1.00 67.69 165 PRO A C 1
ATOM 1311 O O . PRO A 1 165 ? -28.208 26.637 -0.450 1.00 67.69 165 PRO A O 1
ATOM 1314 N N . PHE A 1 166 ? -26.962 25.262 -1.717 1.00 63.91 166 PHE A N 1
ATOM 1315 C CA . PHE A 1 166 ? -28.018 24.267 -1.915 1.00 63.91 166 PHE A CA 1
ATOM 1316 C C . PHE A 1 166 ? -28.379 23.538 -0.611 1.00 63.91 166 PHE A C 1
ATOM 1318 O O . PHE A 1 166 ? -29.553 23.413 -0.265 1.00 63.91 166 PHE A O 1
ATOM 1325 N N . MET A 1 167 ? -27.376 23.137 0.178 1.00 60.22 167 MET A N 1
ATOM 1326 C CA . MET A 1 167 ? -27.592 22.511 1.491 1.00 60.22 167 MET A CA 1
ATOM 1327 C C . MET A 1 167 ? -28.246 23.465 2.499 1.00 60.22 167 MET A C 1
ATOM 1329 O O . MET A 1 167 ? -29.095 23.050 3.293 1.00 60.22 167 MET A O 1
ATOM 1333 N N . LYS A 1 168 ? -27.910 24.760 2.443 1.00 63.19 168 LYS A N 1
ATOM 1334 C CA . LYS A 1 168 ? -28.484 25.769 3.344 1.00 63.19 168 LYS A CA 1
ATOM 1335 C C . LYS A 1 168 ? -29.970 26.039 3.057 1.00 63.19 168 LYS A C 1
ATOM 1337 O O . LYS A 1 168 ? -30.716 26.299 3.995 1.00 63.19 168 LYS A O 1
ATOM 1342 N N . GLY A 1 169 ? -30.412 25.905 1.802 1.00 57.94 169 GLY A N 1
ATOM 1343 C CA . GLY A 1 169 ? -31.824 26.041 1.414 1.00 57.94 169 GLY A CA 1
ATOM 1344 C C . GLY A 1 169 ? -32.722 24.864 1.823 1.00 57.94 169 GLY A C 1
ATOM 1345 O O . GLY A 1 169 ? -33.919 25.047 2.026 1.00 57.94 169 GLY A O 1
ATOM 1346 N N . ILE A 1 170 ? -32.167 23.659 1.992 1.00 59.59 170 ILE A N 1
ATOM 1347 C CA . ILE A 1 170 ? -32.953 22.472 2.380 1.00 59.59 170 ILE A CA 1
ATOM 1348 C C . ILE A 1 170 ? -33.236 22.455 3.891 1.00 59.59 170 ILE A C 1
ATOM 1350 O O . ILE A 1 170 ? -34.322 22.051 4.312 1.00 59.59 170 ILE A O 1
ATOM 1354 N N . GLN A 1 171 ? -32.308 22.939 4.727 1.00 56.53 171 GLN A N 1
ATOM 1355 C CA . GLN A 1 171 ? -32.531 22.976 6.178 1.00 56.53 171 GLN A CA 1
ATOM 1356 C C . GLN A 1 171 ? -33.584 24.006 6.614 1.00 56.53 171 GLN A C 1
ATOM 1358 O O . GLN A 1 171 ? -34.316 23.747 7.569 1.00 56.53 171 GLN A O 1
ATOM 1363 N N . THR A 1 172 ? -33.719 25.140 5.917 1.00 55.06 172 THR A N 1
ATOM 1364 C CA . THR A 1 172 ? -34.708 26.168 6.288 1.00 55.06 172 THR A CA 1
ATOM 1365 C C . THR A 1 172 ? -36.150 25.721 6.045 1.00 55.06 172 THR A C 1
ATOM 1367 O O . THR A 1 172 ? -37.036 26.126 6.794 1.00 55.06 172 THR A O 1
ATOM 1370 N N . ASN A 1 173 ? -36.396 24.834 5.075 1.00 55.34 173 ASN A N 1
ATOM 1371 C CA . ASN A 1 173 ? -37.730 24.261 4.865 1.00 55.34 173 ASN A CA 1
ATOM 1372 C C . ASN A 1 173 ? -38.111 23.250 5.955 1.00 55.34 173 ASN A C 1
ATOM 1374 O O . ASN A 1 173 ? -39.250 23.256 6.416 1.00 55.34 173 ASN A O 1
ATOM 1378 N N . LYS A 1 174 ? -37.162 22.434 6.429 1.00 58.66 174 LYS A N 1
ATOM 1379 C CA . LYS A 1 174 ? -37.449 21.409 7.444 1.00 58.66 174 LYS A CA 1
ATOM 1380 C C . LYS A 1 174 ? -37.740 22.009 8.827 1.00 58.66 174 LYS A C 1
ATOM 1382 O O . LYS A 1 174 ? -38.620 21.527 9.531 1.00 58.66 174 LYS A O 1
ATOM 1387 N N . LEU A 1 175 ? -37.066 23.107 9.188 1.00 58.50 175 LEU A N 1
ATOM 1388 C CA . LEU A 1 175 ? -37.306 23.790 10.466 1.00 58.50 175 LEU A CA 1
ATOM 1389 C C . LEU A 1 175 ? -38.697 24.458 10.534 1.00 58.50 175 LEU A C 1
ATOM 1391 O O . LEU A 1 175 ? -39.288 24.566 11.610 1.00 58.50 175 LEU A O 1
ATOM 1395 N N . ASN A 1 176 ? -39.235 24.896 9.391 1.00 58.16 176 ASN A N 1
ATOM 1396 C CA . ASN A 1 176 ? -40.548 25.539 9.329 1.00 58.16 176 ASN A CA 1
ATOM 1397 C C . ASN A 1 176 ? -41.697 24.528 9.528 1.00 58.16 176 ASN A C 1
ATOM 1399 O O . ASN A 1 176 ? -42.691 24.836 10.188 1.00 58.16 176 ASN A O 1
ATOM 1403 N N . GLU A 1 177 ? -41.548 23.293 9.036 1.00 64.56 177 GLU A N 1
ATOM 1404 C CA . GLU A 1 177 ? -42.557 22.240 9.233 1.00 64.56 177 GLU A CA 1
ATOM 1405 C C . GLU A 1 177 ? -42.593 21.711 10.675 1.00 64.56 177 GLU A C 1
ATOM 1407 O O . GLU A 1 177 ? -43.678 21.560 11.244 1.00 64.56 177 GLU A O 1
ATOM 1412 N N . ASP A 1 178 ? -41.432 21.537 11.314 1.00 62.28 178 ASP A N 1
ATOM 1413 C CA . ASP A 1 178 ? -41.356 21.081 12.711 1.00 62.28 178 ASP A CA 1
ATOM 1414 C C . ASP A 1 178 ? -41.962 22.094 13.696 1.00 62.28 178 ASP A C 1
ATOM 1416 O O . ASP A 1 178 ? -42.540 21.716 14.720 1.00 62.28 178 ASP A O 1
ATOM 1420 N N . THR A 1 179 ? -41.870 23.391 13.386 1.00 67.19 179 THR A N 1
ATOM 1421 C CA . THR A 1 179 ? -42.473 24.443 14.219 1.00 67.19 179 THR A CA 1
ATOM 1422 C C . THR A 1 179 ? -44.000 24.408 14.112 1.00 67.19 179 THR A C 1
ATOM 1424 O O . THR A 1 179 ? -44.696 24.459 15.126 1.00 67.19 179 THR A O 1
ATOM 1427 N N . LYS A 1 180 ? -44.534 24.194 12.903 1.00 70.81 180 LYS A N 1
ATOM 1428 C CA . LYS A 1 180 ? -45.981 24.108 12.663 1.00 70.81 180 LYS A CA 1
ATOM 1429 C C . LYS A 1 180 ? -46.620 22.891 13.342 1.00 70.81 180 LYS A C 1
ATOM 1431 O O . LYS A 1 180 ? -47.757 22.977 13.799 1.00 70.81 180 LYS A O 1
ATOM 1436 N N . MET A 1 181 ? -45.907 21.768 13.440 1.00 72.31 181 MET A N 1
ATOM 1437 C CA . MET A 1 181 ? -46.440 20.550 14.062 1.00 72.31 181 MET A CA 1
ATOM 1438 C C . MET A 1 181 ? -46.483 20.629 15.596 1.00 72.31 181 MET A C 1
ATOM 1440 O O . MET A 1 181 ? -47.419 20.114 16.211 1.00 72.31 181 MET A O 1
ATOM 1444 N N . LYS A 1 182 ? -45.531 21.329 16.226 1.00 76.88 182 LYS A N 1
ATOM 1445 C CA . LYS A 1 182 ? -45.535 21.543 17.685 1.00 76.88 182 LYS A CA 1
ATOM 1446 C C . LYS A 1 182 ? -46.728 22.380 18.149 1.00 76.88 182 LYS A C 1
ATOM 1448 O O . LYS A 1 182 ? -47.348 22.029 19.151 1.00 76.88 182 LYS A O 1
ATOM 1453 N N . ASP A 1 183 ? -47.105 23.406 17.387 1.00 75.25 183 ASP A N 1
ATOM 1454 C CA . ASP A 1 183 ? -48.272 24.242 17.700 1.00 75.25 183 ASP A CA 1
ATOM 1455 C C . ASP A 1 183 ? -49.598 23.468 17.618 1.00 75.25 183 ASP A C 1
ATOM 1457 O O . ASP A 1 183 ? -50.530 23.730 18.385 1.00 75.25 183 ASP A O 1
ATOM 1461 N N . VAL A 1 184 ? -49.690 22.480 16.720 1.00 80.00 184 VAL A N 1
ATOM 1462 C CA . VAL A 1 184 ? -50.873 21.610 16.600 1.00 80.00 184 VAL A CA 1
ATOM 1463 C C . VAL A 1 184 ? -50.985 20.673 17.806 1.00 80.00 184 VAL A C 1
ATOM 1465 O O . VAL A 1 184 ? -52.057 20.578 18.406 1.00 80.00 184 VAL A O 1
ATOM 1468 N N . ILE A 1 185 ? -49.881 20.039 18.213 1.00 81.38 185 ILE A N 1
ATOM 1469 C CA . ILE A 1 185 ? -49.861 19.109 19.355 1.00 81.38 185 ILE A CA 1
ATOM 1470 C C . ILE A 1 185 ? -50.178 19.839 20.668 1.00 81.38 185 ILE A C 1
ATOM 1472 O O . ILE A 1 185 ? -50.915 19.314 21.507 1.00 81.38 185 ILE A O 1
ATOM 1476 N N . LEU A 1 186 ? -49.666 21.063 20.845 1.00 83.81 186 LEU A N 1
ATOM 1477 C CA . LEU A 1 186 ? -49.919 21.860 22.047 1.00 83.81 186 LEU A CA 1
ATOM 1478 C C . LEU A 1 186 ? -51.413 22.206 22.192 1.00 83.81 186 LEU A C 1
ATOM 1480 O O . LEU A 1 186 ? -51.991 22.010 23.262 1.00 83.81 186 LEU A O 1
ATOM 1484 N N . LYS A 1 187 ? -52.069 22.626 21.099 1.00 83.06 187 LYS A N 1
ATOM 1485 C CA . LYS A 1 187 ? -53.517 22.907 21.090 1.00 83.06 187 LYS A CA 1
ATOM 1486 C C . LYS A 1 187 ? -54.365 21.672 21.392 1.00 83.06 187 LYS A C 1
ATOM 1488 O O . LYS A 1 187 ? -55.385 21.774 22.076 1.00 83.06 187 LYS A O 1
ATOM 1493 N N . GLU A 1 188 ? -53.961 20.501 20.906 1.00 83.56 188 GLU A N 1
ATOM 1494 C CA . GLU A 1 188 ? -54.692 19.257 21.157 1.00 83.56 188 GLU A CA 1
ATOM 1495 C C . GLU A 1 188 ? -54.597 18.822 22.631 1.00 83.56 188 GLU A C 1
ATOM 1497 O O . GLU A 1 188 ? -55.589 18.382 23.223 1.00 83.56 188 GLU A O 1
ATOM 1502 N N . GLN A 1 189 ? -53.435 19.014 23.267 1.00 83.00 189 GLN A N 1
ATOM 1503 C CA . GLN A 1 189 ? -53.281 18.755 24.700 1.00 83.00 189 GLN A CA 1
ATOM 1504 C C . GLN A 1 189 ? -54.114 19.704 25.567 1.00 83.00 189 GLN A C 1
ATOM 1506 O O . GLN A 1 189 ? -54.731 19.240 26.529 1.00 83.00 189 GLN A O 1
ATOM 1511 N N . GLU A 1 190 ? -54.203 20.993 25.223 1.00 82.50 190 GLU A N 1
ATOM 1512 C CA . GLU A 1 190 ? -55.059 21.944 25.949 1.00 82.50 190 GLU A CA 1
ATOM 1513 C C . GLU A 1 190 ? -56.541 21.544 25.896 1.00 82.50 190 GLU A C 1
ATOM 1515 O O . GLU A 1 190 ? -57.218 21.521 26.930 1.00 82.50 190 GLU A O 1
ATOM 1520 N N . LEU A 1 191 ? -57.040 21.148 24.719 1.00 79.44 191 LEU A N 1
ATOM 1521 C CA . LEU A 1 191 ? -58.415 20.661 24.550 1.00 79.44 191 LEU A CA 1
ATOM 1522 C C . LEU A 1 191 ? -58.679 19.400 25.384 1.00 79.44 191 LEU A C 1
ATOM 1524 O O . LEU A 1 191 ? -59.707 19.290 26.062 1.00 79.44 191 LEU A O 1
ATOM 1528 N N . LYS A 1 192 ? -57.729 18.461 25.391 1.00 75.38 192 LYS A N 1
ATOM 1529 C CA . LYS A 1 192 ? -57.850 17.210 26.147 1.00 75.38 192 LYS A CA 1
ATOM 1530 C C . LYS A 1 192 ? -57.826 17.453 27.654 1.00 75.38 192 LYS A C 1
ATOM 1532 O O . LYS A 1 192 ? -58.602 16.826 28.379 1.00 75.38 192 LYS A O 1
ATOM 1537 N N . ASN A 1 193 ? -57.003 18.386 28.130 1.00 76.62 193 ASN A N 1
ATOM 1538 C CA . ASN A 1 193 ? -56.927 18.714 29.550 1.00 76.62 193 ASN A CA 1
ATOM 1539 C C . ASN A 1 193 ? -58.206 19.413 30.040 1.00 76.62 193 ASN A C 1
ATOM 1541 O O . ASN A 1 193 ? -58.732 19.070 31.099 1.00 76.62 193 ASN A O 1
ATOM 1545 N N . LYS A 1 194 ? -58.795 20.293 29.217 1.00 75.88 194 LYS A N 1
ATOM 1546 C CA . LYS A 1 194 ? -60.072 20.958 29.527 1.00 75.88 194 LYS A CA 1
ATOM 1547 C C . LYS A 1 194 ? -61.237 19.968 29.673 1.00 75.88 194 LYS A C 1
ATOM 1549 O O . LYS A 1 194 ? -62.108 20.175 30.510 1.00 75.88 194 LYS A O 1
ATOM 1554 N N . SER A 1 195 ? -61.217 18.856 28.931 1.00 68.88 195 SER A N 1
ATOM 1555 C CA . SER A 1 195 ? -62.243 17.801 29.027 1.00 68.88 195 SER A CA 1
ATOM 1556 C C . SER A 1 195 ? -62.156 16.935 30.297 1.00 68.88 195 SER A C 1
ATOM 1558 O O . SER A 1 195 ? -63.160 16.363 30.723 1.00 68.88 195 SER A O 1
ATOM 1560 N N . ARG A 1 196 ? -60.978 16.840 30.934 1.00 62.31 196 ARG A N 1
ATOM 1561 C CA . ARG A 1 196 ? -60.770 16.016 32.142 1.00 62.31 196 ARG A CA 1
ATOM 1562 C C . ARG A 1 196 ? -61.253 16.679 33.428 1.00 62.31 196 ARG A C 1
ATOM 1564 O O . ARG A 1 196 ? -61.591 15.968 34.368 1.00 62.31 196 ARG A O 1
ATOM 1571 N N . VAL A 1 197 ? -61.334 18.007 33.460 1.00 62.28 197 VAL A N 1
ATOM 1572 C CA . VAL A 1 197 ? -61.758 18.766 34.652 1.00 62.28 197 VAL A CA 1
ATOM 1573 C C . VAL A 1 197 ? -63.270 18.647 34.914 1.00 62.28 197 VAL A C 1
ATOM 1575 O O . VAL A 1 197 ? -63.728 18.929 36.014 1.00 62.28 197 VAL A O 1
ATOM 1578 N N . SER A 1 198 ? -64.061 18.149 33.956 1.00 57.03 198 SER A N 1
ATOM 1579 C CA . SER A 1 198 ? -65.521 18.028 34.100 1.00 57.03 198 SER A CA 1
ATOM 1580 C C . SER A 1 198 ? -66.031 16.639 34.506 1.00 57.03 198 SER A C 1
ATOM 1582 O O . SER A 1 198 ? -67.232 16.400 34.402 1.00 57.03 198 SER A O 1
ATOM 1584 N N . ARG A 1 199 ? -65.181 15.707 34.968 1.00 56.19 199 ARG A N 1
ATOM 1585 C CA . ARG A 1 199 ? -65.670 14.422 35.507 1.00 56.19 199 ARG A CA 1
ATOM 1586 C C . ARG A 1 199 ? -65.814 14.480 37.033 1.00 56.19 199 ARG A C 1
ATOM 1588 O O . ARG A 1 199 ? -64.793 14.465 37.717 1.00 56.19 199 ARG A O 1
ATOM 1595 N N . PRO A 1 200 ? -67.046 14.516 37.576 1.00 53.84 200 PRO A N 1
ATOM 1596 C CA . PRO A 1 200 ? -67.261 14.435 39.014 1.00 53.84 200 PRO A CA 1
ATOM 1597 C C . PRO A 1 200 ? -66.824 13.057 39.526 1.00 53.84 200 PRO A C 1
ATOM 1599 O O . PRO A 1 200 ? -67.219 12.018 38.995 1.00 53.84 200 PRO A O 1
ATOM 1602 N N . SER A 1 201 ? -65.967 13.063 40.543 1.00 53.34 201 SER A N 1
ATOM 1603 C CA . SER A 1 201 ? -65.440 11.885 41.228 1.00 53.34 201 SER A CA 1
ATOM 1604 C C . SER A 1 201 ? -66.553 11.166 41.986 1.00 53.34 201 SER A C 1
ATOM 1606 O O . SER A 1 201 ? -67.018 11.643 43.021 1.00 53.34 201 SER A O 1
ATOM 1608 N N . LEU A 1 202 ? -66.972 10.016 41.461 1.00 51.84 202 LEU A N 1
ATOM 1609 C CA . LEU A 1 202 ? -67.988 9.156 42.054 1.00 51.84 202 LEU A CA 1
ATOM 1610 C C . LEU A 1 202 ? -67.313 7.975 42.773 1.00 51.84 202 LEU A C 1
ATOM 1612 O O . LEU A 1 202 ? -66.844 7.034 42.144 1.00 51.84 202 LEU A O 1
ATOM 1616 N N . LEU A 1 203 ? -67.294 8.109 44.100 1.00 49.66 203 LEU A N 1
ATOM 1617 C CA . LEU A 1 203 ? -67.394 7.084 45.145 1.00 49.66 203 LEU A CA 1
ATOM 1618 C C . LEU A 1 203 ? -66.319 5.983 45.287 1.00 49.66 203 LEU A C 1
ATOM 1620 O O . LEU A 1 203 ? -66.205 5.030 44.527 1.00 49.66 203 LEU A O 1
ATOM 1624 N N . THR A 1 204 ? -65.634 6.115 46.425 1.00 62.19 204 THR A N 1
ATOM 1625 C CA . THR A 1 204 ? -65.262 5.092 47.414 1.00 62.19 204 THR A CA 1
ATOM 1626 C C . THR A 1 204 ? -66.097 3.803 47.407 1.00 62.19 204 THR A C 1
ATOM 1628 O O . THR A 1 204 ? -67.316 3.880 47.546 1.00 62.19 204 THR A O 1
ATOM 1631 N N . PHE A 1 205 ? -65.443 2.637 47.461 1.00 51.03 205 PHE A N 1
ATOM 1632 C CA . PHE A 1 205 ? -65.890 1.549 48.340 1.00 51.03 205 PHE A CA 1
ATOM 1633 C C . PHE A 1 205 ? -64.736 0.602 48.710 1.00 51.03 205 PHE A C 1
ATOM 1635 O O . PHE A 1 205 ? -63.888 0.262 47.890 1.00 51.03 205 PHE A O 1
ATOM 1642 N N . SER A 1 206 ? -64.712 0.271 49.994 1.00 60.53 206 SER A N 1
ATOM 1643 C CA . SER A 1 206 ? -63.773 -0.530 50.783 1.00 60.53 206 SER A CA 1
ATOM 1644 C C . SER A 1 206 ? -63.757 -2.019 50.441 1.00 60.53 206 SER A C 1
ATOM 1646 O O . SER A 1 206 ? -64.827 -2.557 50.189 1.00 60.53 206 SER A O 1
ATOM 1648 N N . GLU A 1 207 ? -62.627 -2.708 50.655 1.00 59.00 207 GLU A N 1
ATOM 1649 C CA . GLU A 1 207 ? -62.658 -4.004 51.361 1.00 59.00 207 GLU A CA 1
ATOM 1650 C C . GLU A 1 207 ? -61.274 -4.417 51.894 1.00 59.00 207 GLU A C 1
ATOM 1652 O O . GLU A 1 207 ? -60.375 -4.820 51.159 1.00 59.00 207 GLU A O 1
ATOM 1657 N N . THR A 1 208 ? -61.109 -4.298 53.210 1.00 62.00 208 THR A N 1
ATOM 1658 C CA . THR A 1 208 ? -60.072 -4.947 54.017 1.00 62.00 208 THR A CA 1
ATOM 1659 C C . THR A 1 208 ? -60.460 -6.410 54.210 1.00 62.00 208 THR A C 1
ATOM 1661 O O . THR A 1 208 ? -61.565 -6.692 54.670 1.00 62.00 208 THR A O 1
ATOM 1664 N N . ARG A 1 209 ? -59.553 -7.351 53.926 1.00 57.88 209 ARG A N 1
ATOM 1665 C CA . ARG A 1 209 ? -59.732 -8.755 54.312 1.00 57.88 209 ARG A CA 1
ATOM 1666 C C . ARG A 1 209 ? -58.478 -9.268 55.011 1.00 57.88 209 ARG A C 1
ATOM 1668 O O . ARG A 1 209 ? -57.462 -9.528 54.376 1.00 57.88 209 ARG A O 1
ATOM 1675 N N . GLU A 1 210 ? -58.589 -9.375 56.331 1.00 67.12 210 GLU A N 1
ATOM 1676 C CA . GLU A 1 210 ? -57.782 -10.251 57.176 1.00 67.12 210 GLU A CA 1
ATOM 1677 C C . GLU A 1 210 ? -57.885 -11.700 56.685 1.00 67.12 210 GLU A C 1
ATOM 1679 O O . GLU A 1 210 ? -58.982 -12.174 56.369 1.00 67.12 210 GLU A O 1
ATOM 1684 N N . ARG A 1 211 ? -56.776 -12.441 56.731 1.00 62.12 211 ARG A N 1
ATOM 1685 C CA . ARG A 1 211 ? -56.809 -13.847 57.143 1.00 62.12 211 ARG A CA 1
ATOM 1686 C C . ARG A 1 211 ? -55.439 -14.303 57.632 1.00 62.12 211 ARG A C 1
ATOM 1688 O O . ARG A 1 211 ? -54.433 -14.061 56.974 1.00 62.12 211 ARG A O 1
ATOM 1695 N N . LEU A 1 212 ? -55.488 -14.915 58.811 1.00 59.84 212 LEU A N 1
ATOM 1696 C CA . LEU A 1 212 ? -54.440 -15.658 59.491 1.00 59.84 212 LEU A CA 1
A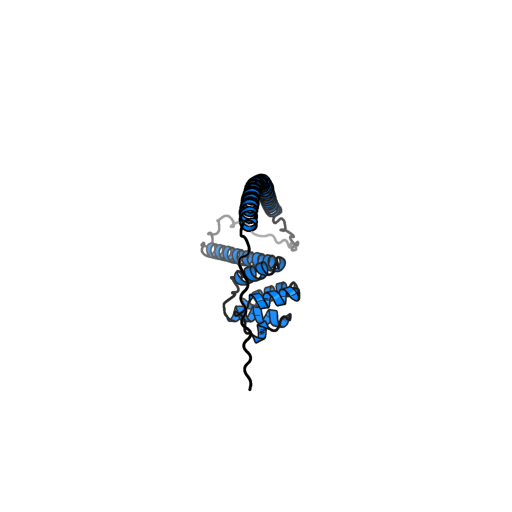TOM 1697 C C . LEU A 1 212 ? -53.822 -16.728 58.579 1.00 59.84 212 LEU A C 1
ATOM 1699 O O . LEU A 1 212 ? -54.559 -17.368 57.829 1.00 59.84 212 LEU A O 1
ATOM 1703 N N . ASP A 1 213 ? -52.506 -16.916 58.683 1.00 58.78 213 ASP A N 1
ATOM 1704 C CA . ASP A 1 213 ? -51.875 -18.097 59.304 1.00 58.78 213 ASP A CA 1
ATOM 1705 C C . ASP A 1 213 ? -50.418 -17.772 59.689 1.00 58.78 213 ASP A C 1
ATOM 1707 O O . ASP A 1 213 ? -49.769 -16.989 58.953 1.00 58.78 213 ASP A O 1
#

Foldseek 3Di:
DCLVVVVLVLLLVLLVPDDLVLLLLLLVVCPPLADPVLSVDSDSVSSSVRVVSCDVVVVADSLDCPSVLVSCVVSVVVVSNVSVVVVNVVVVVVVVVVVVVVVVVPDDPDDPDPPPPDDDDDDDDDDDDPDPDDDPPDPPPVVVVVVVVVVVVVVVVVVVVVVVVVVVVVVVVVVVVVVVVVVVVVVVVVVVVVVVVPDPDDDDDDDDDDDDD